Protein AF-A0AAN7YHN1-F1 (afdb_monomer)

Structure (mmCIF, N/CA/C/O backbone):
data_AF-A0AAN7YHN1-F1
#
_entry.id   AF-A0AAN7YHN1-F1
#
loop_
_atom_site.group_PDB
_atom_site.id
_atom_site.type_symbol
_atom_site.label_atom_id
_atom_site.label_alt_id
_atom_site.label_comp_id
_atom_site.label_asym_id
_atom_site.label_entity_id
_atom_site.label_seq_id
_atom_site.pdbx_PDB_ins_code
_atom_site.Cartn_x
_atom_site.Cartn_y
_atom_site.Cartn_z
_atom_site.occupancy
_atom_site.B_iso_or_equiv
_atom_site.auth_seq_id
_atom_site.auth_comp_id
_atom_site.auth_asym_id
_atom_site.auth_atom_id
_atom_site.pdbx_PDB_model_num
ATOM 1 N N . MET A 1 1 ? -25.598 16.676 -24.992 1.00 45.88 1 MET A N 1
ATOM 2 C CA . MET A 1 1 ? -25.497 16.096 -23.633 1.00 45.88 1 MET A CA 1
ATOM 3 C C . MET A 1 1 ? -24.761 14.747 -23.611 1.00 45.88 1 MET A C 1
ATOM 5 O O . MET A 1 1 ? -24.108 14.458 -22.625 1.00 45.88 1 MET A O 1
ATOM 9 N N . GLU A 1 2 ? -24.775 13.950 -24.690 1.00 45.69 2 GLU A N 1
ATOM 10 C CA . GLU A 1 2 ? -24.103 12.629 -24.753 1.00 45.69 2 GLU A CA 1
ATOM 11 C C . GLU A 1 2 ? -22.572 12.638 -24.928 1.00 45.69 2 GLU A C 1
ATOM 13 O O . GLU A 1 2 ? -21.915 11.654 -24.596 1.00 45.69 2 GLU A O 1
ATOM 18 N N . LYS A 1 3 ? -21.970 13.732 -25.417 1.00 46.94 3 LYS A N 1
ATOM 19 C CA . LYS A 1 3 ? -20.519 13.793 -25.694 1.00 46.94 3 LYS A CA 1
ATOM 20 C C . LYS A 1 3 ? -19.624 13.904 -24.445 1.00 46.94 3 LYS A C 1
ATOM 22 O O . LYS A 1 3 ? -18.413 13.798 -24.580 1.00 46.94 3 LYS A O 1
ATOM 27 N N . ASP A 1 4 ? -20.196 14.072 -23.251 1.00 55.66 4 ASP A N 1
ATOM 28 C CA . ASP A 1 4 ? -19.454 14.453 -22.034 1.00 55.66 4 ASP A CA 1
ATOM 29 C C . ASP A 1 4 ? -19.031 13.258 -21.143 1.00 55.66 4 ASP A C 1
ATOM 31 O O . ASP A 1 4 ? -18.146 13.348 -20.293 1.00 55.66 4 ASP A O 1
ATOM 35 N N . PHE A 1 5 ? -19.620 12.074 -21.344 1.00 53.34 5 PHE A N 1
ATOM 36 C CA . PHE A 1 5 ? -19.387 10.941 -20.435 1.00 53.34 5 PHE A CA 1
ATOM 37 C C . PHE A 1 5 ? -18.137 10.109 -20.753 1.00 53.34 5 PHE A C 1
ATOM 39 O O . PHE A 1 5 ? -17.601 9.456 -19.856 1.00 53.34 5 PHE A O 1
ATOM 46 N N . ARG A 1 6 ? -17.633 10.157 -21.996 1.00 60.41 6 ARG A N 1
ATOM 47 C CA . ARG A 1 6 ? -16.353 9.523 -22.374 1.00 60.41 6 ARG A CA 1
ATOM 48 C C . ARG A 1 6 ? -15.141 10.357 -21.942 1.00 60.41 6 ARG A C 1
ATOM 50 O O . ARG A 1 6 ? -14.116 9.785 -21.590 1.00 60.41 6 ARG A O 1
ATOM 57 N N . SER A 1 7 ? -15.269 11.685 -21.920 1.00 72.62 7 SER A N 1
ATOM 58 C CA . SER A 1 7 ? -14.227 12.633 -21.495 1.00 72.62 7 SER A CA 1
ATOM 59 C C . SER A 1 7 ? -14.127 12.784 -19.974 1.00 72.62 7 SER A C 1
ATOM 61 O O . SER A 1 7 ? -13.046 13.062 -19.460 1.00 72.62 7 SER A O 1
ATOM 63 N N . ALA A 1 8 ? -15.222 12.565 -19.234 1.00 71.50 8 ALA A N 1
ATOM 64 C CA . ALA A 1 8 ? -15.264 12.721 -17.778 1.00 71.50 8 ALA A CA 1
ATOM 65 C C . ALA A 1 8 ? -15.760 11.456 -17.038 1.00 71.50 8 ALA A C 1
ATOM 67 O O . ALA A 1 8 ? -16.760 11.503 -16.310 1.00 71.50 8 ALA A O 1
ATOM 68 N N . PRO A 1 9 ? -15.040 10.317 -17.119 1.00 76.25 9 PRO A N 1
ATOM 69 C CA . PRO A 1 9 ? -15.475 9.049 -16.521 1.00 76.25 9 PRO A CA 1
ATOM 70 C C . PRO A 1 9 ? -15.677 9.130 -14.998 1.00 76.25 9 PRO A C 1
ATOM 72 O O . PRO A 1 9 ? -16.547 8.457 -14.445 1.00 76.25 9 PRO A O 1
ATOM 75 N N . LYS A 1 10 ? -14.928 9.993 -14.295 1.00 75.44 10 LYS A N 1
ATOM 76 C CA . LYS A 1 10 ? -15.134 10.237 -12.855 1.00 75.44 10 LYS A CA 1
ATOM 77 C C . LYS A 1 10 ? -16.488 10.885 -12.564 1.00 75.44 10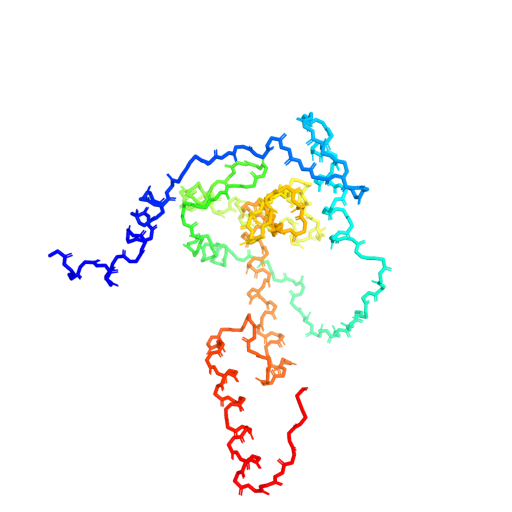 LYS A C 1
ATOM 79 O O . LYS A 1 10 ? -17.140 10.491 -11.599 1.00 75.44 10 LYS A O 1
ATOM 84 N N . LEU A 1 11 ? -16.897 11.864 -13.371 1.00 80.81 11 LEU A N 1
ATOM 85 C CA . LEU A 1 11 ? -18.180 12.546 -13.216 1.00 80.81 11 LEU A CA 1
ATOM 86 C C . LEU A 1 11 ? -19.324 11.591 -13.558 1.00 80.81 11 LEU A C 1
ATOM 88 O O . LEU A 1 11 ? -20.249 11.460 -12.764 1.00 80.81 11 LEU A O 1
ATOM 92 N N . PHE A 1 12 ? -19.191 10.838 -14.654 1.00 83.38 12 PHE A N 1
ATOM 93 C CA . PHE A 1 12 ? -20.137 9.788 -15.031 1.00 83.38 12 PHE A CA 1
ATOM 94 C C . PHE A 1 12 ? -20.373 8.795 -13.886 1.00 83.38 12 PHE A C 1
ATOM 96 O O . PHE A 1 12 ? -21.500 8.641 -13.420 1.00 83.38 12 PHE A O 1
ATOM 103 N N . TRP A 1 13 ? -19.314 8.175 -13.352 1.00 79.19 13 TRP A N 1
ATOM 104 C CA . TRP A 1 13 ? -19.461 7.203 -12.266 1.00 79.19 13 TRP A CA 1
ATOM 105 C C . TRP A 1 13 ? -19.930 7.832 -10.951 1.00 79.19 13 TRP A C 1
ATOM 107 O O . TRP A 1 13 ? -20.617 7.164 -10.178 1.00 79.19 13 TRP A O 1
ATOM 117 N N . LYS A 1 14 ? -19.608 9.106 -10.685 1.00 79.38 14 LYS A N 1
ATOM 118 C CA . LYS A 1 14 ? -20.153 9.850 -9.538 1.00 79.38 14 LYS A CA 1
ATOM 119 C C . LYS A 1 14 ? -21.667 10.024 -9.675 1.00 79.38 14 LYS A C 1
ATOM 121 O O . LYS A 1 14 ? -22.384 9.728 -8.722 1.00 79.38 14 LYS A O 1
ATOM 126 N N . THR A 1 15 ? -22.144 10.426 -10.851 1.00 82.62 15 THR A N 1
ATOM 127 C CA . THR A 1 15 ? -23.570 10.577 -11.164 1.00 82.62 15 THR A CA 1
ATOM 128 C C . THR A 1 15 ? -24.288 9.233 -11.113 1.00 82.62 15 THR A C 1
ATOM 130 O O . THR A 1 15 ? -25.281 9.110 -10.407 1.00 82.62 15 THR A O 1
ATOM 133 N N . VAL A 1 16 ? -23.745 8.185 -11.740 1.00 81.19 16 VAL A N 1
ATOM 134 C CA . VAL A 1 16 ? -24.308 6.825 -11.675 1.00 81.19 16 VAL A CA 1
ATOM 135 C C . VAL A 1 16 ? -24.401 6.332 -10.230 1.00 81.19 16 VAL A C 1
ATOM 137 O O . VAL A 1 16 ? -25.431 5.793 -9.843 1.00 81.19 16 VAL A O 1
ATOM 140 N N . ARG A 1 17 ? -23.369 6.536 -9.399 1.00 75.25 17 ARG A N 1
ATOM 141 C CA . ARG A 1 17 ? -23.426 6.170 -7.971 1.00 75.25 17 ARG A CA 1
ATOM 142 C C . ARG A 1 17 ? -24.446 6.990 -7.196 1.00 75.25 17 ARG A C 1
ATOM 144 O O . ARG A 1 17 ? -25.063 6.446 -6.292 1.00 75.25 17 ARG A O 1
ATOM 151 N N . HIS A 1 18 ? -24.601 8.272 -7.511 1.00 76.44 18 HIS A N 1
ATOM 152 C CA . HIS A 1 18 ? -25.600 9.123 -6.875 1.00 76.44 18 HIS A CA 1
ATOM 153 C C . HIS A 1 18 ? -27.023 8.681 -7.239 1.00 76.44 18 HIS A C 1
ATOM 155 O O . HIS A 1 18 ? -27.847 8.512 -6.352 1.00 76.44 18 HIS A O 1
ATOM 161 N N . LEU A 1 19 ? -27.276 8.388 -8.516 1.00 80.25 19 LEU A N 1
ATOM 162 C CA . LEU A 1 19 ? -28.569 7.899 -9.002 1.00 80.25 19 LEU A CA 1
ATOM 163 C C . LEU A 1 19 ? -28.883 6.475 -8.518 1.00 80.25 19 LEU A C 1
ATOM 165 O O . LEU A 1 19 ? -30.036 6.144 -8.276 1.00 80.25 19 LEU A O 1
ATOM 169 N N . ARG A 1 20 ? -27.859 5.628 -8.347 1.00 71.06 20 ARG A N 1
ATOM 170 C CA . ARG A 1 20 ? -27.990 4.262 -7.808 1.00 71.06 20 ARG A CA 1
ATOM 171 C C . ARG A 1 20 ? -27.947 4.189 -6.282 1.00 71.06 20 ARG A C 1
ATOM 173 O O . ARG A 1 20 ? -28.046 3.091 -5.735 1.00 71.06 20 ARG A O 1
ATOM 180 N N . ARG A 1 21 ? -27.745 5.305 -5.573 1.00 62.22 21 ARG A N 1
ATOM 181 C CA . ARG A 1 21 ? -27.697 5.303 -4.106 1.00 62.22 21 ARG A CA 1
ATOM 182 C C . ARG A 1 21 ? -29.107 5.063 -3.559 1.00 62.22 21 ARG A C 1
ATOM 184 O O . ARG A 1 21 ? -29.868 5.996 -3.345 1.00 62.22 21 ARG A O 1
ATOM 191 N N . GLY A 1 22 ? -29.433 3.799 -3.291 1.00 60.97 22 GLY A N 1
ATOM 192 C CA . GLY A 1 22 ? -30.417 3.454 -2.264 1.00 60.97 22 GLY A CA 1
ATOM 193 C C . GLY A 1 22 ? -29.912 3.855 -0.869 1.00 60.97 22 GLY A C 1
ATOM 194 O O . GLY A 1 22 ? -28.801 4.378 -0.728 1.00 60.97 22 GLY A O 1
ATOM 195 N N . LYS A 1 23 ? -30.700 3.593 0.184 1.00 51.16 23 LYS A N 1
ATOM 196 C CA . LYS A 1 23 ? -30.254 3.789 1.575 1.00 51.16 23 LYS A CA 1
ATOM 197 C C . LYS A 1 23 ? -28.931 3.041 1.796 1.00 51.16 23 LYS A C 1
ATOM 199 O O . LYS A 1 23 ? -28.899 1.815 1.735 1.00 51.16 23 LYS A O 1
ATOM 204 N N . GLN A 1 24 ? -27.840 3.767 2.047 1.00 53.22 24 GLN A N 1
ATOM 205 C CA . GLN A 1 24 ? -26.609 3.161 2.552 1.00 53.22 24 GLN A CA 1
ATOM 206 C C . GLN A 1 24 ? -26.862 2.806 4.015 1.00 53.22 24 GLN A C 1
ATOM 208 O O . GLN A 1 24 ? -26.775 3.669 4.884 1.00 53.22 24 GLN A O 1
ATOM 213 N N . GLY A 1 25 ? -27.252 1.559 4.269 1.00 51.72 25 GLY A N 1
ATOM 214 C CA . GLY A 1 25 ? -27.329 1.048 5.627 1.00 51.72 25 GLY A CA 1
ATOM 215 C C . GLY A 1 25 ? -25.928 1.013 6.224 1.00 51.72 25 GLY A C 1
ATOM 216 O O . GLY A 1 25 ? -25.014 0.425 5.644 1.00 51.72 25 GLY A O 1
ATOM 217 N N . THR A 1 26 ? -25.747 1.635 7.384 1.00 57.22 26 THR A N 1
ATOM 218 C CA . THR A 1 26 ? -24.716 1.199 8.326 1.00 57.22 26 THR A CA 1
ATOM 219 C C . THR A 1 26 ? -24.931 -0.302 8.532 1.00 57.22 26 THR A C 1
ATOM 221 O O . THR A 1 26 ? -26.081 -0.725 8.653 1.00 57.22 26 THR A O 1
ATOM 224 N N . ILE A 1 27 ? -23.879 -1.125 8.502 1.00 60.72 27 ILE A N 1
ATOM 225 C CA . ILE A 1 27 ? -24.015 -2.573 8.726 1.00 60.72 27 ILE A CA 1
ATOM 226 C C . ILE A 1 27 ? -24.469 -2.757 10.176 1.00 60.72 27 ILE A C 1
ATOM 228 O O . ILE A 1 27 ? -23.656 -2.741 11.092 1.00 60.72 27 ILE A O 1
ATOM 232 N N . GLN A 1 28 ? -25.782 -2.832 10.380 1.00 73.44 28 GLN A N 1
ATOM 233 C CA . GLN A 1 28 ? -26.391 -2.940 11.705 1.00 73.44 28 GLN A CA 1
ATOM 234 C C . GLN A 1 28 ? -26.421 -4.384 12.196 1.00 73.44 28 GLN A C 1
ATOM 236 O O . GLN A 1 28 ? -26.593 -4.610 13.386 1.00 73.44 28 GLN A O 1
ATOM 241 N N . ALA A 1 29 ? -26.262 -5.358 11.294 1.00 89.12 29 ALA A N 1
ATOM 242 C CA . ALA A 1 29 ? -26.290 -6.761 11.657 1.00 89.12 29 ALA A CA 1
ATOM 243 C C . ALA A 1 29 ? -25.416 -7.627 10.749 1.00 89.12 29 ALA A C 1
ATOM 245 O O . ALA A 1 29 ? -25.350 -7.398 9.538 1.00 89.12 29 ALA A O 1
ATOM 246 N N . VAL A 1 30 ? -24.785 -8.645 11.332 1.00 93.88 30 VAL A N 1
ATOM 247 C CA . VAL A 1 30 ? -24.010 -9.674 10.623 1.00 93.88 30 VAL A CA 1
ATOM 248 C C . VAL A 1 30 ? -24.296 -11.050 11.211 1.00 93.88 30 VAL A C 1
ATOM 250 O O . VAL A 1 30 ? -24.663 -11.165 12.375 1.00 93.88 30 VAL A O 1
ATOM 253 N N . TYR A 1 31 ? -24.125 -12.104 10.423 1.00 95.88 31 TYR A N 1
ATOM 254 C CA . TYR A 1 31 ? -24.228 -13.472 10.916 1.00 95.88 31 TYR A CA 1
ATOM 255 C C . TYR A 1 31 ? -22.955 -13.893 11.665 1.00 95.88 31 TYR A C 1
ATOM 257 O O . TYR A 1 31 ? -21.828 -13.665 11.202 1.00 95.88 31 TYR A O 1
ATOM 265 N N . SER A 1 32 ? -23.135 -14.550 12.811 1.00 94.38 32 SER A N 1
ATOM 266 C CA . SER A 1 32 ? -22.088 -15.337 13.462 1.00 94.38 32 SER A CA 1
ATOM 267 C C . SER A 1 32 ? -21.675 -16.516 12.574 1.00 94.38 32 SER A C 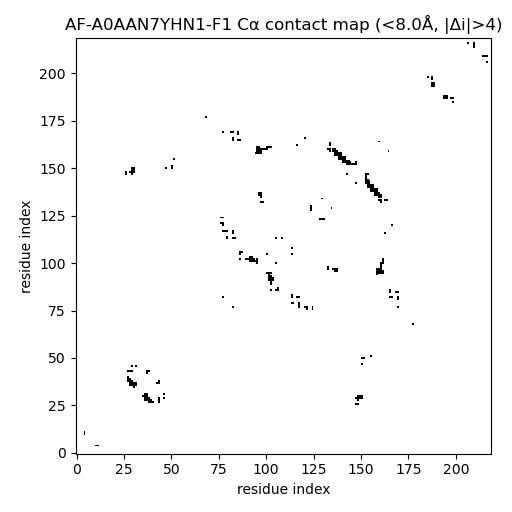1
ATOM 269 O O . SER A 1 32 ? -22.306 -16.794 11.550 1.00 94.38 32 SER A O 1
ATOM 271 N N . LYS A 1 33 ? -20.606 -17.225 12.946 1.00 91.38 33 LYS A N 1
ATOM 272 C CA . LYS A 1 33 ? -20.222 -18.467 12.257 1.00 91.38 33 LYS A CA 1
ATOM 273 C C . LYS A 1 33 ? -21.302 -19.541 12.333 1.00 91.38 33 LYS A C 1
ATOM 275 O O . LYS A 1 33 ? -21.541 -20.222 11.345 1.00 91.38 33 LYS A O 1
ATOM 280 N N . ASP A 1 34 ? -22.001 -19.606 13.460 1.00 92.75 34 ASP A N 1
ATOM 281 C CA . ASP A 1 34 ? -23.084 -20.564 13.701 1.00 92.75 34 ASP A CA 1
ATOM 282 C C . ASP A 1 34 ? -24.416 -20.144 13.052 1.00 92.75 34 ASP A C 1
ATOM 284 O O . ASP A 1 34 ? -25.439 -20.796 13.235 1.00 92.75 34 ASP A O 1
ATOM 288 N N . GLY A 1 35 ? -24.433 -19.032 12.306 1.00 91.38 35 GLY A N 1
ATOM 289 C CA . GLY A 1 35 ? -25.615 -18.543 11.592 1.00 91.38 35 GLY A CA 1
ATOM 290 C C . GLY A 1 35 ? -26.573 -17.685 12.426 1.00 91.38 35 GLY A C 1
ATOM 291 O O . GLY A 1 35 ? -27.623 -17.287 11.922 1.00 91.38 35 GLY A O 1
ATOM 292 N N . ALA A 1 36 ? -26.227 -17.340 13.671 1.00 94.25 36 ALA A N 1
ATOM 293 C CA . ALA A 1 36 ? -27.030 -16.437 14.494 1.00 94.25 36 ALA A CA 1
ATOM 294 C C . ALA A 1 36 ? -26.882 -14.982 14.023 1.00 94.25 36 ALA A C 1
ATOM 296 O O . ALA A 1 36 ? -25.788 -14.539 13.677 1.00 94.25 36 ALA A O 1
ATOM 297 N N . LEU A 1 37 ? -27.974 -14.213 14.014 1.00 94.69 37 LEU A N 1
ATOM 298 C CA . LEU A 1 37 ? -27.931 -12.805 13.619 1.00 94.69 37 LEU A CA 1
ATOM 299 C C . LEU A 1 37 ? -27.458 -11.934 14.792 1.00 94.69 37 LEU A C 1
ATOM 301 O O . LEU A 1 37 ? -28.158 -11.793 15.792 1.00 94.69 37 LEU A O 1
ATOM 305 N N . LEU A 1 38 ? -26.287 -11.323 14.647 1.00 94.50 38 LEU A N 1
ATOM 306 C CA . LEU A 1 38 ? -25.707 -10.385 15.605 1.00 94.50 38 LEU A CA 1
ATOM 307 C C . LEU A 1 38 ? -26.136 -8.967 15.245 1.00 94.50 38 LEU A C 1
ATOM 309 O O . LEU A 1 38 ? -26.006 -8.575 14.088 1.00 94.50 38 LEU A O 1
ATOM 313 N N . THR A 1 39 ? -26.617 -8.197 16.220 1.00 92.12 39 THR A N 1
ATOM 314 C CA . THR A 1 39 ? -27.164 -6.842 16.004 1.00 92.12 39 THR A CA 1
ATOM 315 C C . THR A 1 39 ? -26.567 -5.776 16.924 1.00 92.12 39 THR A C 1
ATOM 317 O O . THR A 1 39 ? -26.676 -4.587 16.635 1.00 92.12 39 THR A O 1
ATOM 320 N N . SER A 1 40 ? -25.932 -6.169 18.032 1.00 92.06 40 SER A N 1
ATOM 321 C CA . SER A 1 40 ? -25.238 -5.231 18.916 1.00 92.06 40 SER A CA 1
ATOM 322 C C . SER A 1 40 ? -23.903 -4.803 18.304 1.00 92.06 40 SER A C 1
ATOM 324 O O . SER A 1 40 ? -23.209 -5.599 17.668 1.00 92.06 40 SER A O 1
ATOM 326 N N . THR A 1 41 ? -23.519 -3.545 18.521 1.00 90.88 41 THR A N 1
ATOM 327 C CA . THR A 1 41 ? -22.279 -2.978 17.973 1.00 90.88 41 THR A CA 1
ATOM 328 C C . THR A 1 41 ? -21.054 -3.813 18.343 1.00 90.88 41 THR A C 1
ATOM 330 O O . THR A 1 41 ? -20.258 -4.139 17.465 1.00 90.88 41 THR A O 1
ATOM 333 N N . ASP A 1 42 ? -20.932 -4.225 19.607 1.00 92.50 42 ASP A N 1
ATOM 334 C CA . ASP A 1 42 ? -19.776 -4.990 20.085 1.00 92.50 42 ASP A CA 1
ATOM 335 C C . ASP A 1 42 ? -19.708 -6.388 19.467 1.00 92.50 42 ASP A C 1
ATOM 337 O O . ASP A 1 42 ? -18.638 -6.821 19.042 1.00 92.50 42 ASP A O 1
ATOM 341 N N . SER A 1 43 ? -20.842 -7.085 19.340 1.00 93.19 43 SER A N 1
ATOM 342 C CA . SER A 1 43 ? -20.871 -8.409 18.709 1.00 93.19 43 SER A CA 1
ATOM 343 C C . SER A 1 43 ? -20.594 -8.324 17.208 1.00 93.19 43 SER A C 1
ATOM 345 O O . SER A 1 43 ? -19.880 -9.168 16.669 1.00 93.19 43 SER A O 1
ATOM 347 N N . VAL A 1 44 ? -21.101 -7.290 16.530 1.00 93.06 44 VAL A N 1
ATOM 348 C CA . VAL A 1 44 ? -20.809 -7.035 15.112 1.00 93.06 44 VAL A CA 1
ATOM 349 C C . VAL A 1 44 ? -19.319 -6.734 14.918 1.00 93.06 44 VAL A C 1
ATOM 351 O O . VAL A 1 44 ? -18.687 -7.324 14.041 1.00 93.06 44 VAL A O 1
ATOM 354 N N . LEU A 1 45 ? -18.728 -5.860 15.740 1.00 92.69 45 LEU A N 1
ATOM 355 C CA . LEU A 1 45 ? -17.296 -5.541 15.689 1.00 92.69 45 LEU A CA 1
ATOM 356 C C . LEU A 1 45 ? -16.425 -6.759 16.012 1.00 92.69 45 LEU A C 1
ATOM 358 O O . LEU A 1 45 ? -15.452 -7.014 15.301 1.00 92.69 45 LEU A O 1
ATOM 362 N N . GLY A 1 46 ? -16.795 -7.538 17.030 1.00 95.06 46 GLY A N 1
ATOM 363 C CA . GLY A 1 46 ? -16.122 -8.785 17.386 1.00 95.06 46 GLY A CA 1
ATOM 364 C C . GLY A 1 46 ? -16.125 -9.781 16.228 1.00 95.06 46 GLY A C 1
ATOM 365 O O . GLY A 1 46 ? -15.078 -10.323 15.879 1.00 95.06 46 GLY A O 1
ATOM 366 N N . ARG A 1 47 ? -17.268 -9.934 15.550 1.00 95.19 47 ARG A N 1
ATOM 367 C CA . ARG A 1 47 ? -17.397 -10.800 14.373 1.00 95.19 47 ARG A CA 1
ATOM 368 C C . A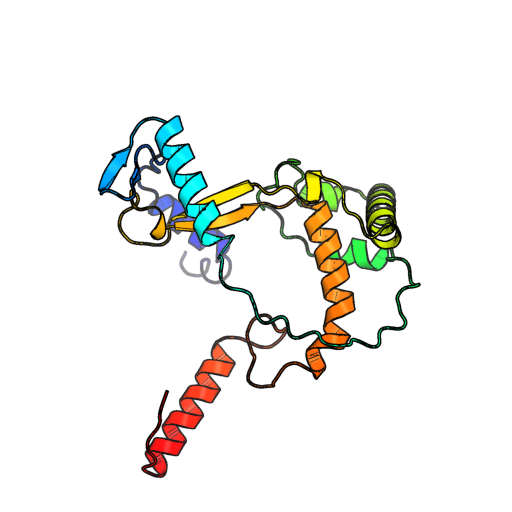RG A 1 47 ? -16.529 -10.340 13.198 1.00 95.19 47 ARG A C 1
ATOM 370 O O . ARG A 1 47 ? -15.940 -11.177 12.514 1.00 95.19 47 ARG A O 1
ATOM 377 N N . TRP A 1 48 ? -16.428 -9.029 12.961 1.00 95.12 48 TRP A N 1
ATOM 378 C CA . TRP A 1 48 ? -15.529 -8.468 11.945 1.00 95.12 48 TRP A CA 1
ATOM 379 C C . TRP A 1 48 ? -14.058 -8.690 12.277 1.00 95.12 48 TRP A C 1
ATOM 381 O O . TRP A 1 48 ? -13.291 -9.057 11.385 1.00 95.12 48 TRP A O 1
ATOM 391 N N . LYS A 1 49 ? -13.672 -8.474 13.540 1.00 94.69 49 LYS A N 1
ATOM 392 C CA . LYS A 1 49 ? -12.312 -8.726 14.018 1.00 94.69 49 LYS A CA 1
ATOM 393 C C . LYS A 1 49 ? -11.935 -10.184 13.780 1.00 94.69 49 LYS A C 1
ATOM 395 O O . LYS A 1 49 ? -10.956 -10.430 13.089 1.00 94.69 49 LYS A O 1
ATOM 400 N N . GLU A 1 50 ? -12.753 -11.112 14.271 1.00 95.12 50 GLU A N 1
ATOM 401 C CA . GLU A 1 50 ? -12.556 -12.554 14.095 1.00 95.12 50 GLU A CA 1
ATOM 402 C C . GLU A 1 50 ? -12.384 -12.915 12.612 1.00 95.12 50 GLU A C 1
ATOM 404 O O . GLU A 1 50 ? -11.416 -13.569 12.237 1.00 95.12 50 GLU A O 1
ATOM 409 N N . HIS A 1 51 ? -13.281 -12.432 11.744 1.00 94.38 51 HIS A N 1
ATOM 410 C CA . HIS A 1 51 ? -13.209 -12.720 10.312 1.00 94.38 51 HIS A CA 1
ATOM 411 C C . HIS A 1 51 ? -11.875 -12.301 9.680 1.00 94.38 51 HIS A C 1
ATOM 413 O O . HIS A 1 51 ? -11.297 -13.064 8.908 1.00 94.38 51 HIS A O 1
ATOM 419 N N . PHE A 1 52 ? -11.408 -11.082 9.960 1.00 94.69 52 PHE A N 1
ATOM 420 C CA . PHE A 1 52 ? -10.168 -10.580 9.370 1.00 94.69 52 PHE A CA 1
ATOM 421 C C . PHE A 1 52 ? -8.918 -11.140 10.042 1.00 94.69 52 PHE A C 1
ATOM 423 O O . PHE A 1 52 ? -7.902 -11.272 9.369 1.00 94.69 52 PHE A O 1
ATOM 430 N N . GLU A 1 53 ? -8.984 -11.490 11.323 1.00 93.88 53 GLU A N 1
ATOM 431 C CA . GLU A 1 53 ? -7.892 -12.149 12.037 1.00 93.88 53 GLU A CA 1
ATOM 432 C C . GLU A 1 53 ? -7.587 -13.515 11.414 1.00 93.88 53 GLU A C 1
ATOM 434 O O . GLU A 1 53 ? -6.433 -13.790 11.096 1.00 93.88 53 GLU A O 1
ATOM 439 N N . GLU A 1 54 ? -8.620 -14.304 11.115 1.00 92.44 54 GLU A N 1
ATOM 440 C CA . GLU A 1 54 ? -8.482 -15.591 10.424 1.00 92.44 54 GLU A CA 1
ATOM 441 C C . GLU A 1 54 ? -8.051 -15.438 8.967 1.00 92.44 54 GLU A C 1
ATOM 443 O O . GLU A 1 54 ? -7.197 -16.175 8.481 1.00 92.44 54 GLU A O 1
ATOM 448 N N . LEU A 1 55 ? -8.637 -14.470 8.256 1.00 91.06 55 LEU A N 1
ATOM 449 C CA . LEU A 1 55 ? -8.356 -14.264 6.838 1.00 91.06 55 LEU A CA 1
ATOM 450 C C . LEU A 1 55 ? -6.922 -13.774 6.587 1.00 91.06 55 LEU A C 1
ATOM 452 O O . LEU A 1 55 ? -6.335 -14.116 5.563 1.00 91.06 55 LEU A O 1
ATOM 456 N N . LEU A 1 56 ? -6.390 -12.922 7.468 1.00 89.38 56 LEU A N 1
ATOM 457 C CA . LEU A 1 56 ? -5.105 -12.246 7.263 1.00 89.38 56 LEU A CA 1
ATOM 458 C C . LEU A 1 56 ? -3.924 -12.947 7.940 1.00 89.38 56 LEU A C 1
ATOM 460 O O . LEU A 1 56 ? -2.789 -12.627 7.599 1.00 89.38 56 LEU A O 1
ATOM 464 N N . ASN A 1 57 ? -4.169 -13.894 8.852 1.00 88.50 57 ASN A N 1
ATOM 465 C CA . ASN A 1 57 ? -3.122 -14.645 9.551 1.00 88.50 57 ASN A CA 1
ATOM 466 C C . ASN A 1 57 ? -3.294 -16.163 9.339 1.00 88.50 57 ASN A C 1
ATOM 468 O O . ASN A 1 57 ? -3.549 -16.896 10.299 1.00 88.50 57 ASN A O 1
ATOM 472 N N . PRO A 1 58 ? -3.197 -16.658 8.088 1.00 82.69 58 PRO A N 1
ATOM 473 C CA . PRO A 1 58 ? -3.308 -18.085 7.819 1.00 82.69 58 PRO A CA 1
ATOM 474 C C . PRO A 1 58 ? -2.184 -18.855 8.521 1.00 82.69 58 PRO A C 1
ATOM 476 O O . PRO A 1 58 ? -1.030 -18.438 8.530 1.00 82.69 58 PRO A O 1
ATOM 479 N N . THR A 1 59 ? -2.516 -20.012 9.092 1.00 78.75 59 THR A N 1
ATOM 480 C CA . THR A 1 59 ? -1.577 -20.852 9.858 1.00 78.75 59 THR A CA 1
ATOM 481 C C . THR A 1 59 ? -0.641 -21.676 8.967 1.00 78.75 59 THR A C 1
ATOM 483 O O . THR A 1 59 ? 0.289 -22.310 9.459 1.00 78.75 59 THR A O 1
ATOM 486 N N . THR A 1 60 ? -0.887 -21.699 7.655 1.00 75.00 60 THR A N 1
ATOM 487 C CA . THR A 1 60 ? -0.057 -22.421 6.687 1.00 75.00 60 THR A CA 1
ATOM 488 C C . THR A 1 60 ? 1.283 -21.709 6.504 1.00 75.00 60 THR A C 1
ATOM 490 O O . THR A 1 60 ? 1.280 -20.528 6.148 1.00 75.00 60 THR A O 1
ATOM 493 N N . PRO A 1 61 ? 2.426 -22.393 6.682 1.00 64.12 61 PRO A N 1
ATOM 494 C CA . PRO A 1 61 ? 3.722 -21.796 6.406 1.00 64.12 61 PRO A CA 1
ATOM 495 C C . PRO A 1 61 ? 3.814 -21.451 4.918 1.00 64.12 61 PRO A C 1
ATOM 497 O O . PRO A 1 61 ? 3.664 -22.311 4.049 1.00 64.12 61 PRO A O 1
ATOM 500 N N . HIS A 1 62 ? 4.042 -20.175 4.618 1.00 61.41 62 HIS A N 1
ATOM 501 C CA . HIS A 1 62 ? 4.404 -19.760 3.272 1.00 61.41 62 HIS A CA 1
ATOM 502 C C . HIS A 1 62 ? 5.808 -20.289 2.974 1.00 61.41 62 HIS A C 1
ATOM 504 O O . HIS A 1 62 ? 6.735 -20.043 3.743 1.00 61.41 62 HIS A O 1
ATOM 510 N N . SER A 1 63 ? 5.972 -21.005 1.859 1.00 57.25 63 SER A N 1
ATOM 511 C CA . SER A 1 63 ? 7.301 -21.248 1.299 1.00 57.25 63 SER A CA 1
ATOM 512 C C . SER A 1 63 ? 7.867 -19.887 0.898 1.00 57.25 63 SER A C 1
ATOM 514 O O . SER A 1 63 ? 7.429 -19.286 -0.083 1.00 57.25 63 SER A O 1
ATOM 516 N N . MET A 1 64 ? 8.756 -19.345 1.728 1.00 57.62 64 MET A N 1
ATOM 517 C CA . MET A 1 64 ? 9.535 -18.172 1.368 1.00 57.62 64 MET A CA 1
ATOM 518 C C . MET A 1 64 ? 10.637 -18.661 0.436 1.00 57.62 64 MET A C 1
ATOM 520 O O . MET A 1 64 ? 11.523 -19.394 0.866 1.00 57.62 64 MET A O 1
ATOM 524 N N . LEU A 1 65 ? 10.560 -18.301 -0.845 1.00 58.34 65 LEU A N 1
ATOM 525 C CA . LEU A 1 65 ? 11.754 -18.327 -1.678 1.00 58.34 65 LEU A CA 1
ATOM 526 C C . LEU A 1 65 ? 12.643 -17.180 -1.203 1.00 58.34 65 LEU A C 1
ATOM 528 O O . LEU A 1 65 ? 12.314 -16.009 -1.397 1.00 58.34 65 LEU A O 1
ATOM 532 N N . GLU A 1 66 ? 13.740 -17.527 -0.543 1.00 55.66 66 GLU A N 1
ATOM 533 C CA . GLU A 1 66 ? 14.820 -16.591 -0.270 1.00 55.66 66 GLU A CA 1
ATOM 534 C C . GLU A 1 66 ? 15.561 -16.362 -1.588 1.00 55.66 66 GLU A C 1
ATOM 536 O O . GLU A 1 66 ? 16.268 -17.233 -2.088 1.00 55.66 66 GLU A O 1
ATOM 541 N N . ALA A 1 67 ? 15.325 -15.206 -2.204 1.00 58.84 67 ALA A N 1
ATOM 542 C CA . ALA A 1 67 ? 16.173 -14.728 -3.281 1.00 58.84 67 ALA A CA 1
ATOM 543 C C . ALA A 1 67 ? 17.361 -14.004 -2.642 1.00 58.84 67 ALA A C 1
ATOM 545 O O . ALA A 1 67 ? 17.185 -12.955 -2.017 1.00 58.84 67 ALA A O 1
ATOM 546 N N . GLU A 1 68 ? 18.561 -14.562 -2.789 1.00 56.78 68 GLU A N 1
ATOM 547 C CA . GLU A 1 68 ? 19.806 -13.861 -2.480 1.00 56.78 68 GLU A CA 1
ATOM 548 C C . GLU A 1 68 ? 19.980 -12.735 -3.502 1.00 56.78 68 GLU A C 1
ATOM 550 O O . GLU A 1 68 ? 20.417 -12.933 -4.633 1.00 56.78 68 GLU A O 1
ATOM 555 N N . LEU A 1 69 ? 19.554 -11.532 -3.123 1.00 57.44 69 LEU A N 1
ATOM 556 C CA . LEU A 1 69 ? 19.831 -10.333 -3.896 1.00 57.44 69 LEU A CA 1
ATOM 557 C C . LEU A 1 69 ? 21.217 -9.827 -3.494 1.00 57.44 69 LEU A C 1
ATOM 559 O O . LEU A 1 69 ? 21.379 -9.257 -2.415 1.00 57.44 69 LEU A O 1
ATOM 563 N N . GLU A 1 70 ? 22.209 -10.001 -4.367 1.00 54.03 70 GLU A N 1
ATOM 564 C CA . GLU A 1 70 ? 23.462 -9.248 -4.288 1.00 54.03 70 GLU A CA 1
ATOM 565 C C . GLU A 1 70 ? 23.146 -7.770 -4.545 1.00 54.03 70 GLU A C 1
ATOM 567 O O . GLU A 1 70 ? 23.056 -7.299 -5.679 1.00 54.03 70 GLU A O 1
ATOM 572 N N . TYR A 1 71 ? 22.894 -7.030 -3.469 1.00 56.16 71 TYR A N 1
ATOM 573 C CA . TYR A 1 71 ? 22.660 -5.596 -3.520 1.00 56.16 71 TYR A CA 1
ATOM 574 C C . TYR A 1 71 ? 23.723 -4.895 -2.679 1.00 56.16 71 TYR A C 1
ATOM 576 O O . TYR A 1 71 ? 23.618 -4.804 -1.458 1.00 56.16 71 TYR A O 1
ATOM 584 N N . GLU A 1 72 ? 24.752 -4.366 -3.341 1.00 55.88 72 GLU A N 1
ATOM 585 C CA . GLU A 1 72 ? 25.817 -3.584 -2.694 1.00 55.88 72 GLU A CA 1
ATOM 586 C C . GLU A 1 72 ? 25.350 -2.190 -2.207 1.00 55.88 72 GLU A C 1
ATOM 588 O O . GLU A 1 72 ? 26.123 -1.411 -1.651 1.00 55.88 72 GLU A O 1
ATOM 593 N N . GLU A 1 73 ? 24.069 -1.840 -2.356 1.00 53.88 73 GLU A N 1
ATOM 594 C CA . GLU A 1 73 ? 23.558 -0.478 -2.148 1.00 53.88 73 GLU A CA 1
ATOM 595 C C . GLU A 1 73 ? 22.954 -0.231 -0.747 1.00 53.88 73 GLU A C 1
ATOM 597 O O . GLU A 1 73 ? 22.130 0.665 -0.556 1.00 53.88 73 GLU A O 1
ATOM 602 N N . GLY A 1 74 ? 23.404 -0.959 0.281 1.00 54.66 74 GLY A N 1
ATOM 603 C CA . GLY A 1 74 ? 23.041 -0.699 1.689 1.00 54.66 74 GLY A CA 1
ATOM 604 C C . GLY A 1 74 ? 23.515 0.663 2.236 1.00 54.66 74 GLY A C 1
ATOM 605 O O . GLY A 1 74 ? 23.227 1.025 3.374 1.00 54.66 74 GLY A O 1
ATOM 606 N N . SER A 1 75 ? 24.233 1.449 1.429 1.00 64.81 75 SER A N 1
ATOM 607 C CA . SER A 1 75 ? 24.913 2.684 1.834 1.00 64.81 75 SER A CA 1
ATOM 608 C C . SER A 1 75 ? 24.229 3.972 1.353 1.00 64.81 75 SER A C 1
ATOM 610 O O . SER A 1 75 ? 24.390 5.018 1.988 1.00 64.81 75 SER A O 1
ATOM 612 N N . ILE A 1 76 ? 23.437 3.945 0.270 1.00 85.06 76 ILE A N 1
ATOM 613 C CA . ILE A 1 76 ? 22.989 5.194 -0.366 1.00 85.06 76 ILE A CA 1
ATOM 614 C C . ILE A 1 76 ? 21.736 5.754 0.322 1.00 85.06 76 ILE A C 1
ATOM 616 O O . ILE A 1 76 ? 20.666 5.135 0.260 1.00 85.06 76 ILE A O 1
ATOM 620 N N . PRO A 1 77 ? 21.808 6.958 0.926 1.00 92.00 77 PRO A N 1
ATOM 621 C CA . PRO A 1 77 ? 20.647 7.596 1.531 1.00 92.00 77 PRO A CA 1
ATOM 622 C C . PRO A 1 77 ? 19.526 7.831 0.514 1.00 92.00 77 PRO A C 1
ATOM 624 O O . PRO A 1 77 ? 19.761 8.048 -0.676 1.00 92.00 77 PRO A O 1
ATOM 627 N N . ILE A 1 78 ? 18.286 7.841 0.990 1.00 95.50 78 ILE A N 1
ATOM 628 C CA . ILE A 1 78 ? 17.131 8.217 0.178 1.00 95.50 78 ILE A CA 1
ATOM 629 C C . ILE A 1 78 ? 17.205 9.707 -0.136 1.00 95.50 78 ILE A C 1
ATOM 631 O O . ILE A 1 78 ? 17.213 10.554 0.762 1.00 95.50 78 ILE A O 1
ATOM 635 N N . SER A 1 79 ? 17.248 10.039 -1.422 1.00 96.56 79 SER A N 1
ATOM 636 C CA . SER A 1 79 ? 17.319 11.421 -1.870 1.00 96.56 79 SER A CA 1
ATOM 637 C C . SER A 1 79 ? 15.965 12.120 -1.724 1.00 96.56 79 SER A C 1
ATOM 639 O O . SER A 1 79 ? 14.889 11.526 -1.848 1.00 96.56 79 SER A O 1
ATOM 641 N N . ARG A 1 80 ? 15.995 13.444 -1.542 1.00 96.81 80 ARG A N 1
ATOM 642 C CA . ARG A 1 80 ? 14.768 14.258 -1.562 1.00 96.81 80 ARG A CA 1
ATOM 643 C C . ARG A 1 80 ? 14.060 14.182 -2.915 1.00 96.81 80 ARG A C 1
ATOM 645 O O . ARG A 1 80 ? 12.838 14.301 -2.964 1.00 96.81 80 ARG A O 1
ATOM 652 N N . GLY A 1 81 ? 14.809 13.997 -4.005 1.00 97.12 81 GLY A N 1
ATOM 653 C CA . GLY A 1 81 ? 14.256 13.846 -5.352 1.00 97.12 81 GLY A CA 1
ATOM 654 C C . GLY A 1 81 ? 13.328 12.636 -5.459 1.00 97.12 81 GLY A C 1
ATOM 655 O O . GLY A 1 81 ? 12.194 12.778 -5.915 1.00 97.12 81 GLY A O 1
ATOM 656 N N . GLU A 1 82 ? 13.759 11.483 -4.937 1.00 97.00 82 GLU A N 1
ATOM 657 C CA . GLU A 1 82 ? 12.947 10.260 -4.886 1.00 97.00 82 GLU A CA 1
ATOM 658 C C . GLU A 1 82 ? 11.640 10.480 -4.117 1.00 97.00 82 GLU A C 1
ATOM 660 O O . GLU A 1 82 ? 10.556 10.185 -4.628 1.00 97.00 82 GLU A O 1
ATOM 665 N N . VAL A 1 83 ? 11.729 11.063 -2.915 1.00 97.75 83 VAL A N 1
ATOM 666 C CA . VAL A 1 83 ? 10.560 11.339 -2.063 1.00 97.75 83 VAL A CA 1
ATOM 667 C C . VAL A 1 83 ? 9.616 12.335 -2.735 1.00 97.75 83 VAL A C 1
ATOM 669 O O . VAL A 1 83 ? 8.403 12.127 -2.755 1.00 97.75 83 VAL A O 1
ATOM 672 N N . THR A 1 84 ? 10.160 13.397 -3.330 1.00 97.50 84 THR A N 1
ATOM 673 C CA . THR A 1 84 ? 9.380 14.429 -4.026 1.00 97.50 84 THR A CA 1
ATOM 674 C C . THR A 1 84 ? 8.572 13.821 -5.167 1.00 97.50 84 THR A C 1
ATOM 676 O O . THR A 1 84 ? 7.381 14.104 -5.302 1.00 97.50 84 THR A O 1
ATOM 679 N N . GLU A 1 85 ? 9.192 12.961 -5.973 1.00 97.00 85 GLU A N 1
ATOM 680 C CA . GLU A 1 85 ? 8.521 12.329 -7.105 1.00 97.00 85 GLU A CA 1
ATOM 681 C C . GLU A 1 85 ? 7.422 11.362 -6.649 1.00 97.00 85 GLU A C 1
ATOM 683 O O . GLU A 1 85 ? 6.337 11.320 -7.230 1.00 97.00 85 GLU A O 1
ATOM 688 N N . VAL A 1 86 ? 7.653 10.618 -5.565 1.00 97.12 86 VAL A N 1
ATOM 689 C CA . VAL A 1 86 ? 6.613 9.775 -4.962 1.00 97.12 86 VAL A CA 1
ATOM 690 C C . VAL A 1 86 ? 5.432 10.613 -4.467 1.00 97.12 86 VAL A C 1
ATOM 692 O O . VAL A 1 86 ? 4.283 10.287 -4.772 1.00 97.12 86 VAL A O 1
ATOM 695 N N . VAL A 1 87 ? 5.690 11.705 -3.741 1.00 96.69 87 VAL A N 1
ATOM 696 C CA . VAL A 1 87 ? 4.638 12.576 -3.193 1.00 96.69 87 VAL A CA 1
ATOM 697 C C . VAL A 1 87 ? 3.804 13.216 -4.305 1.00 96.69 87 VAL A C 1
ATOM 699 O O . VAL A 1 87 ? 2.573 13.257 -4.208 1.00 96.69 87 VAL A O 1
ATOM 702 N N . LYS A 1 88 ? 4.437 13.653 -5.401 1.00 95.31 88 LYS A N 1
ATOM 703 C CA . LYS A 1 88 ? 3.738 14.202 -6.575 1.00 95.31 88 LYS A CA 1
ATOM 704 C C . LYS A 1 88 ? 2.754 13.201 -7.184 1.00 95.31 88 LYS A C 1
ATOM 706 O O . LYS A 1 88 ? 1.625 13.575 -7.505 1.00 95.31 88 LYS A O 1
ATOM 711 N N . GLN A 1 89 ? 3.147 11.931 -7.272 1.00 94.12 89 GLN A N 1
ATOM 712 C CA . GLN A 1 89 ? 2.332 10.855 -7.846 1.00 94.12 89 GLN A CA 1
ATOM 713 C C . GLN A 1 89 ? 1.215 10.341 -6.922 1.00 94.12 89 GLN A C 1
ATOM 715 O O . GLN A 1 89 ? 0.379 9.535 -7.347 1.00 94.12 89 GLN A O 1
ATOM 720 N N . LEU A 1 90 ? 1.147 10.793 -5.664 1.00 93.12 90 LEU A N 1
ATOM 721 C CA . LEU A 1 90 ? 0.045 10.423 -4.778 1.00 93.12 90 LEU A CA 1
ATOM 722 C C . LEU A 1 90 ? -1.290 10.879 -5.372 1.00 93.12 90 LEU A C 1
ATOM 724 O O . LEU A 1 90 ? -1.445 11.999 -5.851 1.00 93.12 90 LEU A O 1
ATOM 728 N N . HIS A 1 91 ? -2.302 10.023 -5.317 1.00 90.38 91 HIS A N 1
ATOM 729 C CA . HIS A 1 91 ? -3.625 10.388 -5.810 1.00 90.38 91 HIS A CA 1
ATOM 730 C C . HIS A 1 91 ? -4.365 11.213 -4.758 1.00 90.38 91 HIS A C 1
ATOM 732 O O . HIS A 1 91 ? -4.503 10.774 -3.620 1.00 90.38 91 HIS A O 1
ATOM 738 N N . SER A 1 92 ? -4.880 12.373 -5.155 1.00 92.19 92 SER A N 1
ATOM 739 C CA . SER A 1 92 ? -5.716 13.225 -4.305 1.00 92.19 92 SER A CA 1
ATOM 740 C C . SER A 1 92 ? -7.116 12.629 -4.084 1.00 92.19 92 SER A C 1
ATOM 742 O O . SER A 1 92 ? -7.596 11.816 -4.882 1.00 92.19 92 SER A O 1
ATOM 744 N N . GLY A 1 93 ? -7.772 13.017 -2.990 1.00 89.44 93 GLY A N 1
ATOM 745 C CA . GLY A 1 93 ? -9.106 12.567 -2.590 1.00 89.44 93 GLY A CA 1
ATOM 746 C C . GLY A 1 93 ? -9.147 11.145 -2.025 1.00 89.44 93 GLY A C 1
ATOM 747 O O . GLY A 1 93 ? -10.201 10.508 -2.039 1.00 89.44 93 GLY A O 1
ATOM 748 N N . LYS A 1 94 ? -8.005 10.609 -1.578 1.00 90.00 94 LYS A N 1
ATOM 749 C CA . LYS A 1 94 ? -7.923 9.288 -0.936 1.00 90.00 94 LYS A CA 1
ATOM 750 C C . LYS A 1 94 ? -8.145 9.411 0.573 1.00 90.00 94 LYS A C 1
ATOM 752 O O . LYS A 1 94 ? -7.796 10.424 1.172 1.00 90.00 94 LYS A O 1
ATOM 757 N N . ALA A 1 95 ? -8.734 8.373 1.165 1.00 90.56 95 ALA A N 1
ATOM 758 C CA . ALA A 1 95 ? -8.926 8.296 2.609 1.00 90.56 95 ALA A CA 1
ATOM 759 C C . ALA A 1 95 ? -7.567 8.191 3.331 1.00 90.56 95 ALA A C 1
ATOM 761 O O . ALA A 1 95 ? -6.682 7.485 2.824 1.00 90.56 95 ALA A O 1
ATOM 762 N N . PRO A 1 96 ? -7.396 8.887 4.468 1.00 92.44 96 PRO A N 1
ATOM 763 C CA . PRO A 1 96 ? -6.184 8.792 5.270 1.00 92.44 96 PRO A CA 1
ATOM 764 C C . PRO A 1 96 ? -6.128 7.471 6.053 1.00 92.44 96 PRO A C 1
ATOM 766 O O . PRO A 1 96 ? -7.105 6.719 6.091 1.00 92.44 96 PRO A O 1
ATOM 769 N N . GLY A 1 97 ? -4.969 7.184 6.646 1.00 90.31 97 GLY A N 1
ATOM 770 C CA . GLY A 1 97 ? -4.831 6.131 7.651 1.00 90.31 97 GLY A CA 1
ATOM 771 C C . GLY A 1 97 ? -5.280 6.610 9.034 1.00 90.31 97 GLY A C 1
ATOM 772 O O . GLY A 1 97 ? -5.997 7.601 9.158 1.00 90.31 97 GLY A O 1
ATOM 773 N N . VAL A 1 98 ? -4.815 5.917 10.076 1.00 90.25 98 VAL A N 1
ATOM 774 C CA . VAL A 1 98 ? -5.064 6.280 11.487 1.00 90.25 98 VAL A CA 1
ATOM 775 C C . VAL A 1 98 ? -4.456 7.633 11.881 1.00 90.25 98 VAL A C 1
ATOM 777 O O . VAL A 1 98 ? -4.914 8.265 12.820 1.00 90.25 98 VAL A O 1
ATOM 780 N N . ASP A 1 99 ? -3.441 8.084 11.143 1.00 90.31 99 ASP A N 1
ATOM 781 C CA . ASP A 1 99 ? -2.749 9.360 11.341 1.00 90.31 99 ASP A CA 1
ATOM 782 C C . ASP A 1 99 ? -3.509 10.568 10.772 1.00 90.31 99 ASP A C 1
ATOM 784 O O . ASP A 1 99 ? -3.057 11.700 10.908 1.00 90.31 99 ASP A O 1
ATOM 788 N N . GLU A 1 100 ? -4.629 10.333 10.083 1.00 91.75 100 GLU A N 1
ATOM 789 C CA . GLU A 1 100 ? -5.446 11.350 9.413 1.00 91.75 100 GLU A CA 1
ATOM 790 C C . GLU A 1 100 ? -4.706 12.182 8.341 1.00 91.75 100 GLU A C 1
ATOM 792 O O . GLU A 1 100 ? -5.273 13.116 7.762 1.00 91.75 100 GLU A O 1
ATOM 797 N N . ILE A 1 101 ? -3.477 11.792 7.973 1.00 92.75 101 ILE A N 1
ATOM 798 C CA . ILE A 1 101 ? -2.660 12.504 6.988 1.00 92.75 101 ILE A CA 1
ATOM 799 C C . ILE A 1 101 ? -3.182 12.218 5.581 1.00 92.75 101 ILE A C 1
ATOM 801 O O . ILE A 1 101 ? -3.194 11.082 5.091 1.00 92.75 101 ILE A O 1
ATOM 805 N N . ARG A 1 102 ? -3.581 13.284 4.886 1.00 94.44 102 ARG A N 1
ATOM 806 C CA . ARG A 1 102 ? -4.130 13.215 3.528 1.00 94.44 102 ARG A CA 1
ATOM 807 C C . ARG A 1 102 ? -3.076 13.492 2.450 1.00 94.44 102 ARG A C 1
ATOM 809 O O . ARG A 1 102 ? -2.108 14.209 2.706 1.00 94.44 102 ARG A O 1
ATOM 816 N N . PRO A 1 103 ? -3.263 12.979 1.217 1.00 94.69 103 PRO A N 1
ATOM 817 C CA . PRO A 1 103 ? -2.347 13.237 0.099 1.00 94.69 103 PRO A CA 1
ATOM 818 C C . PRO A 1 103 ? -2.091 14.715 -0.163 1.00 94.69 103 PRO A C 1
ATOM 820 O O . PRO A 1 103 ? -0.973 15.101 -0.491 1.00 94.69 103 PRO A O 1
ATOM 823 N N . GLU A 1 104 ? -3.116 15.543 0.002 1.00 95.62 104 GLU A N 1
ATOM 824 C CA . GLU A 1 104 ? -3.046 16.987 -0.188 1.00 95.62 104 GLU A CA 1
ATOM 825 C C . GLU A 1 104 ? -2.090 17.644 0.809 1.00 95.62 104 GLU A C 1
ATOM 827 O O . GLU A 1 104 ? -1.356 18.548 0.425 1.00 95.62 104 GLU A O 1
ATOM 832 N N . MET A 1 105 ? -2.042 17.150 2.051 1.00 95.50 105 MET A N 1
ATOM 833 C CA . MET A 1 105 ? -1.145 17.672 3.083 1.00 95.50 105 MET A CA 1
ATOM 834 C C . MET A 1 105 ? 0.313 17.418 2.704 1.00 95.50 105 MET A C 1
ATOM 836 O O . MET A 1 105 ? 1.112 18.347 2.724 1.00 95.50 105 MET A O 1
ATOM 840 N N . LEU A 1 106 ? 0.649 16.194 2.273 1.00 94.75 106 LEU A N 1
ATOM 841 C CA . LEU A 1 106 ? 2.016 15.880 1.839 1.00 94.75 106 LEU A CA 1
ATOM 842 C C . LEU A 1 106 ? 2.425 16.679 0.598 1.00 94.75 106 LEU A C 1
ATOM 844 O O . LEU A 1 106 ? 3.554 17.153 0.514 1.00 94.75 106 LEU A O 1
ATOM 848 N N . LYS A 1 107 ? 1.507 16.866 -0.354 1.00 95.25 107 LYS A N 1
ATOM 849 C CA . LYS A 1 107 ? 1.764 17.679 -1.552 1.00 95.25 107 LYS A CA 1
ATOM 850 C C . LYS A 1 107 ? 1.958 19.164 -1.242 1.00 95.25 107 LYS A C 1
ATOM 852 O O . LYS A 1 107 ? 2.653 19.839 -1.994 1.00 95.25 107 LYS A O 1
ATOM 857 N N . ALA A 1 108 ? 1.365 19.661 -0.158 1.00 95.81 108 ALA A N 1
ATOM 858 C CA . ALA A 1 108 ? 1.459 21.054 0.271 1.00 95.81 108 ALA A CA 1
ATOM 859 C C . ALA A 1 108 ? 2.701 21.365 1.132 1.00 95.81 108 ALA A C 1
ATOM 861 O O . ALA A 1 108 ? 2.924 22.524 1.462 1.00 95.81 108 ALA A O 1
ATOM 862 N N . LEU A 1 109 ? 3.527 20.367 1.475 1.00 93.38 109 LEU A N 1
ATOM 863 C CA . LEU A 1 109 ? 4.678 20.522 2.380 1.00 93.38 109 LEU A CA 1
ATOM 864 C C . LEU A 1 109 ? 5.774 21.488 1.891 1.00 93.38 109 LEU A C 1
ATOM 866 O O . LEU A 1 109 ? 6.606 21.922 2.689 1.00 93.38 109 LEU A O 1
ATOM 870 N N . GLY A 1 110 ? 5.813 21.804 0.594 1.00 93.25 110 GLY A N 1
ATOM 871 C CA . GLY A 1 110 ? 6.883 22.612 0.009 1.00 93.25 110 GLY A CA 1
ATOM 872 C C . GLY A 1 110 ? 8.269 21.968 0.163 1.00 93.25 110 GLY A C 1
ATOM 873 O O . GLY A 1 110 ? 8.405 20.795 0.512 1.00 93.25 110 GLY A O 1
ATOM 874 N N . VAL A 1 111 ? 9.324 22.735 -0.121 1.00 95.12 111 VAL A N 1
ATOM 875 C CA . VAL A 1 111 ? 10.711 22.230 -0.110 1.00 95.12 111 VAL A CA 1
ATOM 876 C C . VAL A 1 111 ? 11.160 21.827 1.297 1.00 95.12 111 VAL A C 1
ATOM 878 O O . VAL A 1 111 ? 11.747 20.756 1.474 1.00 95.12 111 VAL A O 1
ATOM 881 N N . GLU A 1 112 ? 10.851 22.649 2.299 1.00 95.56 112 GLU A N 1
ATOM 882 C CA . GLU A 1 112 ? 11.237 22.403 3.692 1.00 95.56 112 GLU A CA 1
ATOM 883 C C . GLU A 1 112 ? 10.522 21.182 4.270 1.00 95.56 112 GLU A C 1
ATOM 885 O O . GLU A 1 112 ? 11.167 20.262 4.774 1.00 95.56 112 GLU A O 1
ATOM 890 N N . GLY A 1 113 ? 9.197 21.097 4.127 1.00 96.25 113 GLY A N 1
ATOM 891 C CA . GLY A 1 113 ? 8.440 19.956 4.637 1.00 96.25 113 GLY A CA 1
ATOM 892 C C . GLY A 1 113 ? 8.808 18.642 3.937 1.00 96.25 113 GLY A C 1
ATOM 893 O O . GLY A 1 113 ? 8.899 17.604 4.593 1.00 96.25 113 GLY A O 1
ATOM 894 N N . LEU A 1 114 ? 9.116 18.669 2.634 1.00 97.19 114 LEU A N 1
ATOM 895 C CA . LEU A 1 114 ? 9.658 17.496 1.936 1.00 97.19 114 LEU A CA 1
ATOM 896 C C . LEU A 1 114 ? 11.056 17.117 2.435 1.00 97.19 114 LEU A C 1
ATOM 898 O O . LEU A 1 114 ? 11.385 15.931 2.466 1.00 97.19 114 LEU A O 1
ATOM 902 N N . SER A 1 115 ? 11.871 18.086 2.853 1.00 97.31 115 SER A N 1
ATOM 903 C CA . SER A 1 115 ? 13.190 17.823 3.439 1.00 97.31 115 SER A CA 1
ATOM 904 C C . SER A 1 115 ? 13.055 17.153 4.814 1.00 97.31 115 SER A C 1
ATOM 906 O O . SER A 1 115 ? 13.741 16.165 5.079 1.00 97.31 115 SER A O 1
ATOM 908 N N . TRP A 1 116 ? 12.091 17.580 5.637 1.00 97.56 116 TRP A N 1
ATOM 909 C CA . TRP A 1 116 ? 11.740 16.902 6.892 1.00 97.56 116 TRP A CA 1
ATOM 910 C C . TRP A 1 116 ? 11.205 15.484 6.676 1.00 97.56 116 TRP A C 1
ATOM 912 O O . TRP A 1 116 ? 11.668 14.550 7.331 1.00 97.56 116 TRP A O 1
ATOM 922 N N . LEU A 1 117 ? 10.288 15.293 5.722 1.00 96.56 117 LEU A N 1
ATOM 923 C CA . LEU A 1 117 ? 9.775 13.964 5.375 1.00 96.56 117 LEU A CA 1
ATOM 924 C C . LEU A 1 117 ? 10.897 13.039 4.882 1.00 96.56 117 LEU A C 1
ATOM 926 O O . LEU A 1 117 ? 10.965 11.877 5.275 1.00 96.56 117 LEU A O 1
ATOM 930 N N . THR A 1 118 ? 11.807 13.565 4.062 1.00 97.69 118 THR A N 1
ATOM 931 C CA . THR A 1 118 ? 12.980 12.825 3.577 1.00 97.69 118 THR A CA 1
ATOM 932 C C . THR A 1 118 ? 13.895 12.430 4.731 1.00 97.69 118 THR A C 1
ATOM 934 O O . THR A 1 118 ? 14.379 11.300 4.770 1.00 97.69 118 THR A O 1
ATOM 937 N N . ARG A 1 119 ? 14.110 13.323 5.703 1.00 97.12 119 ARG A N 1
ATOM 938 C CA . ARG A 1 119 ? 14.887 13.015 6.908 1.00 97.12 119 ARG A CA 1
ATOM 939 C C . ARG A 1 119 ? 14.236 11.896 7.721 1.00 97.12 119 ARG A C 1
ATOM 941 O O . ARG A 1 119 ? 14.938 10.969 8.103 1.00 97.12 119 ARG A O 1
ATOM 948 N N . LEU A 1 120 ? 12.921 11.948 7.935 1.00 95.75 120 LEU A N 1
ATOM 949 C CA . LEU A 1 120 ? 12.171 10.895 8.630 1.00 95.75 120 LEU A CA 1
ATOM 950 C C . LEU A 1 120 ? 12.314 9.536 7.927 1.00 95.75 120 LEU A C 1
ATOM 952 O O . LEU A 1 120 ? 12.607 8.534 8.572 1.00 95.75 120 LEU A O 1
ATOM 956 N N . ILE A 1 121 ? 12.161 9.517 6.602 1.00 96.50 121 ILE A N 1
ATOM 957 C CA . ILE A 1 121 ? 12.343 8.314 5.781 1.00 96.50 121 ILE A CA 1
ATOM 958 C C . ILE A 1 121 ? 13.770 7.765 5.903 1.00 96.50 121 ILE A C 1
ATOM 960 O O . ILE A 1 121 ? 13.952 6.564 6.053 1.00 96.50 121 ILE A O 1
ATOM 964 N N . ASN A 1 122 ? 14.784 8.631 5.885 1.00 96.19 122 ASN A N 1
ATOM 965 C CA . ASN A 1 122 ? 16.175 8.208 6.041 1.00 96.19 122 ASN A CA 1
ATOM 966 C C . ASN A 1 122 ? 16.500 7.693 7.443 1.00 96.19 122 ASN A C 1
ATOM 968 O O . ASN A 1 122 ? 17.362 6.830 7.571 1.00 96.19 122 ASN A O 1
ATOM 972 N N . ILE A 1 123 ? 15.841 8.212 8.484 1.00 95.69 123 ILE A N 1
ATOM 973 C CA . ILE A 1 123 ? 15.953 7.637 9.828 1.00 95.69 123 ILE A CA 1
ATOM 974 C C . ILE A 1 123 ? 15.455 6.194 9.774 1.00 95.69 123 ILE A C 1
ATOM 976 O O . ILE A 1 123 ? 16.221 5.306 10.120 1.00 95.69 123 ILE A O 1
ATOM 980 N N . ALA A 1 124 ? 14.251 5.965 9.239 1.00 95.38 124 ALA A N 1
ATOM 981 C CA . ALA A 1 124 ? 13.682 4.623 9.130 1.00 95.38 124 ALA A CA 1
ATOM 982 C C . ALA A 1 124 ? 14.506 3.669 8.247 1.00 95.38 124 ALA A C 1
ATOM 984 O O . ALA A 1 124 ? 14.591 2.480 8.539 1.00 95.38 124 ALA A O 1
ATOM 985 N N . TRP A 1 125 ? 15.118 4.189 7.179 1.00 93.50 125 TRP A N 1
ATOM 986 C CA . TRP A 1 125 ? 16.040 3.444 6.318 1.00 93.50 125 TRP A CA 1
ATOM 987 C C . TRP A 1 125 ? 17.288 2.993 7.080 1.00 93.50 125 TRP A C 1
ATOM 989 O O . TRP A 1 125 ? 17.629 1.821 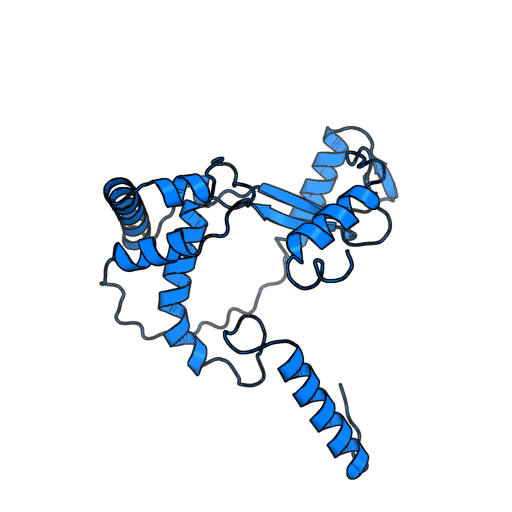7.054 1.00 93.50 125 TRP A O 1
ATOM 999 N N . LYS A 1 126 ? 17.945 3.911 7.800 1.00 93.44 126 LYS A N 1
ATOM 1000 C CA . LYS A 1 126 ? 19.196 3.624 8.519 1.00 93.44 126 LYS A CA 1
ATOM 1001 C C . LYS A 1 126 ? 19.001 2.788 9.776 1.00 93.44 126 LYS A C 1
ATOM 1003 O O . LYS A 1 126 ? 19.901 2.054 10.155 1.00 93.44 126 LYS A O 1
ATOM 1008 N N . SER A 1 127 ? 17.880 2.971 10.468 1.00 93.12 127 SER A N 1
ATOM 1009 C CA . SER A 1 127 ? 17.583 2.250 11.704 1.00 93.12 127 SER A CA 1
ATOM 1010 C C . SER A 1 127 ? 16.865 0.926 11.463 1.00 93.12 127 SER A C 1
ATOM 1012 O O . SER A 1 127 ? 16.518 0.267 12.441 1.00 93.12 127 SER A O 1
ATOM 1014 N N . GLU A 1 128 ? 16.557 0.598 10.200 1.00 91.62 128 GLU A N 1
ATOM 1015 C CA . GLU A 1 128 ? 15.796 -0.589 9.775 1.00 91.62 128 GLU A CA 1
ATOM 1016 C C . GLU A 1 128 ? 14.457 -0.757 10.515 1.00 91.62 128 GLU A C 1
ATOM 1018 O O . GLU A 1 128 ? 13.875 -1.835 10.616 1.00 91.62 128 GLU A O 1
ATOM 1023 N N . THR A 1 129 ? 13.939 0.344 11.052 1.00 93.44 129 THR A N 1
ATOM 1024 C CA . THR A 1 129 ? 12.797 0.366 11.960 1.00 93.44 129 THR A CA 1
ATOM 1025 C C . THR A 1 129 ? 11.892 1.519 11.577 1.00 93.44 129 THR A C 1
ATOM 1027 O O . THR A 1 129 ? 12.334 2.630 11.297 1.00 93.44 129 THR A O 1
ATOM 1030 N N . VAL A 1 130 ? 10.587 1.262 11.554 1.00 94.31 130 VAL A N 1
ATOM 1031 C CA . VAL A 1 130 ? 9.578 2.268 11.204 1.00 94.31 130 VAL A CA 1
ATOM 1032 C C . VAL A 1 130 ? 8.778 2.686 12.438 1.00 94.31 130 VAL A C 1
ATOM 1034 O O . VAL A 1 130 ? 8.583 1.858 13.335 1.00 94.31 130 VAL A O 1
ATOM 1037 N N . PRO A 1 131 ? 8.250 3.926 12.476 1.00 91.88 131 PRO A N 1
ATOM 1038 C CA . PRO A 1 131 ? 7.356 4.375 13.541 1.00 91.88 131 PRO A CA 1
ATOM 1039 C C . PRO A 1 131 ? 6.203 3.397 13.794 1.00 91.88 131 PRO A C 1
ATOM 1041 O O . PRO A 1 131 ? 5.672 2.784 12.864 1.00 91.88 131 PRO A O 1
ATOM 1044 N N . LYS A 1 132 ? 5.771 3.269 15.050 1.00 90.12 132 LYS A N 1
ATOM 1045 C CA . LYS A 1 132 ? 4.696 2.341 15.437 1.00 90.12 132 LYS A CA 1
ATOM 1046 C C . LYS A 1 132 ? 3.370 2.674 14.743 1.00 90.12 132 LYS A C 1
ATOM 1048 O O . LYS A 1 132 ? 2.617 1.784 14.349 1.00 90.12 132 LYS A O 1
ATOM 1053 N N . GLU A 1 133 ? 3.114 3.956 14.517 1.00 88.50 133 GLU A N 1
ATOM 1054 C CA . GLU A 1 133 ? 1.960 4.463 13.777 1.00 88.50 133 GLU A CA 1
ATOM 1055 C C . GLU A 1 133 ? 1.963 3.959 12.334 1.00 88.50 133 GLU A C 1
ATOM 1057 O O . GLU A 1 133 ? 0.910 3.651 11.781 1.00 88.50 133 GLU A O 1
ATOM 1062 N N . TRP A 1 134 ? 3.146 3.812 11.725 1.00 92.12 134 TRP A N 1
ATOM 1063 C CA . TRP A 1 134 ? 3.261 3.255 10.381 1.00 92.12 134 TRP A CA 1
ATOM 1064 C C . TRP A 1 134 ? 2.889 1.781 10.383 1.00 92.12 134 TRP A C 1
ATOM 1066 O O . TRP A 1 134 ? 2.270 1.329 9.429 1.00 92.12 134 TRP A O 1
ATOM 1076 N N . GLN A 1 135 ? 3.195 1.036 11.442 1.00 92.25 135 GLN A N 1
ATOM 1077 C CA . GLN A 1 135 ? 2.860 -0.388 11.556 1.00 92.25 135 GLN A CA 1
ATOM 1078 C C . GLN A 1 135 ? 1.352 -0.628 11.725 1.00 92.25 135 GLN A C 1
ATOM 1080 O O . GLN A 1 135 ? 0.865 -1.712 11.414 1.00 92.25 135 GLN A O 1
ATOM 1085 N N . THR A 1 136 ? 0.601 0.398 12.129 1.00 92.06 136 THR A N 1
ATOM 1086 C CA . THR A 1 136 ? -0.842 0.319 12.362 1.00 92.06 136 THR A CA 1
ATOM 1087 C C . THR A 1 136 ? -1.632 0.678 11.098 1.00 92.06 136 THR A C 1
ATOM 1089 O O . THR A 1 136 ? -1.306 1.618 10.371 1.00 92.06 136 THR A O 1
ATOM 1092 N N . GLY A 1 137 ? -2.700 -0.070 10.821 1.00 93.06 137 GLY A N 1
ATOM 1093 C CA . GLY A 1 137 ? -3.606 0.190 9.704 1.00 93.06 137 GLY A CA 1
ATOM 1094 C C . GLY A 1 137 ? -5.061 -0.039 10.091 1.00 93.06 137 GLY A C 1
ATOM 1095 O O . GLY A 1 137 ? -5.358 -0.880 10.934 1.00 93.06 137 GLY A O 1
ATOM 1096 N N . VAL A 1 138 ? -5.973 0.702 9.461 1.00 92.31 138 VAL A N 1
ATOM 1097 C CA . VAL A 1 138 ? -7.418 0.548 9.689 1.00 92.31 138 VAL A CA 1
ATOM 1098 C C . VAL A 1 138 ? -7.991 -0.377 8.625 1.00 92.31 138 VAL A C 1
ATOM 1100 O O . VAL A 1 138 ? -7.957 -0.046 7.439 1.00 92.31 138 VAL A O 1
ATOM 1103 N N . VAL A 1 139 ? -8.519 -1.531 9.028 1.00 93.00 139 VAL A N 1
ATOM 1104 C CA . VAL A 1 139 ? -9.183 -2.464 8.108 1.00 93.00 139 VAL A CA 1
ATOM 1105 C C . VAL A 1 139 ? -10.623 -2.016 7.887 1.00 93.00 139 VAL A C 1
ATOM 1107 O O . VAL A 1 139 ? -11.416 -1.940 8.821 1.00 93.00 139 VAL A O 1
ATOM 1110 N N . PHE A 1 140 ? -10.965 -1.726 6.635 1.00 91.44 140 PHE A N 1
ATOM 1111 C CA . PHE A 1 140 ? -12.304 -1.330 6.224 1.00 91.44 140 PHE A CA 1
ATOM 1112 C C . PHE A 1 140 ? -12.956 -2.436 5.376 1.00 91.44 140 PHE A C 1
ATOM 1114 O O . PHE A 1 140 ? -12.427 -2.765 4.307 1.00 91.44 140 PHE A O 1
ATOM 1121 N N . PRO A 1 141 ? -14.103 -3.002 5.795 1.00 92.50 141 PRO A N 1
ATOM 1122 C CA . PRO A 1 141 ? -14.825 -3.991 5.004 1.00 92.50 141 PRO A CA 1
ATOM 1123 C C . PRO A 1 141 ? -15.576 -3.323 3.844 1.00 92.50 141 PRO A C 1
ATOM 1125 O O . PRO A 1 141 ? -16.543 -2.587 4.035 1.00 92.50 141 PRO A O 1
ATOM 1128 N N . LEU A 1 142 ? -15.163 -3.612 2.608 1.00 91.56 142 LEU A N 1
ATOM 1129 C CA . LEU A 1 142 ? -15.837 -3.157 1.393 1.00 91.56 142 LEU A CA 1
ATOM 1130 C C . LEU A 1 142 ? -16.735 -4.260 0.828 1.00 91.56 142 LEU A C 1
ATOM 1132 O O . LEU A 1 142 ? -16.245 -5.313 0.423 1.00 91.56 142 LEU A O 1
ATOM 1136 N N . PH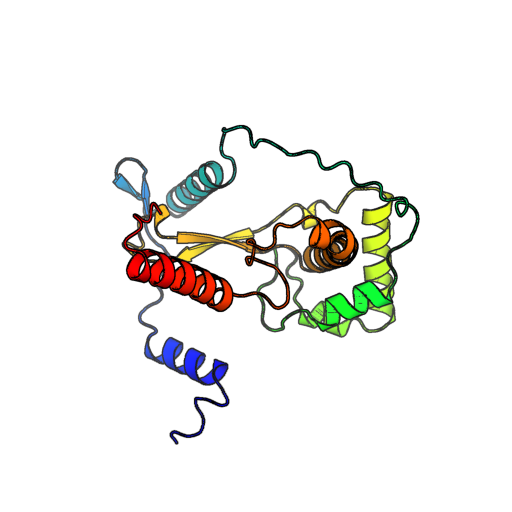E A 1 143 ? -18.041 -4.009 0.751 1.00 91.69 143 PHE A N 1
ATOM 1137 C CA . PHE A 1 143 ? -18.994 -4.982 0.213 1.00 91.69 143 PHE A CA 1
ATOM 1138 C C . PHE A 1 143 ? -18.670 -5.350 -1.243 1.00 91.69 143 PHE A C 1
ATOM 1140 O O . PHE A 1 143 ? -18.481 -4.466 -2.083 1.00 91.69 143 PHE A O 1
ATOM 1147 N N . LYS A 1 144 ? -18.619 -6.656 -1.538 1.00 91.19 144 LYS A N 1
ATOM 1148 C CA . LYS A 1 144 ? -18.327 -7.196 -2.873 1.00 91.19 144 LYS A CA 1
ATOM 1149 C C . LYS A 1 144 ? -19.602 -7.640 -3.594 1.00 91.19 144 LYS A C 1
ATOM 1151 O O . LYS A 1 144 ? -19.900 -7.101 -4.655 1.00 91.19 144 LYS A O 1
ATOM 1156 N N . LYS A 1 145 ? -20.312 -8.645 -3.066 1.00 91.19 145 LYS A N 1
ATOM 1157 C CA . LYS A 1 145 ? -21.528 -9.250 -3.659 1.00 91.19 145 LYS A CA 1
ATOM 1158 C C . LYS A 1 145 ? -22.220 -10.187 -2.663 1.00 91.19 145 LYS A C 1
ATOM 1160 O O . LYS A 1 145 ? -21.563 -10.629 -1.739 1.00 91.19 145 LYS A O 1
ATOM 1165 N N . GLY A 1 146 ? -23.476 -10.572 -2.904 1.00 93.25 146 GLY A N 1
ATOM 1166 C CA . GLY A 1 146 ? -24.202 -11.545 -2.069 1.00 93.25 146 GLY A CA 1
ATOM 1167 C C . GLY A 1 146 ? -24.958 -10.902 -0.901 1.00 93.25 146 GLY A C 1
ATOM 1168 O O . GLY A 1 146 ? -25.343 -9.739 -0.982 1.00 93.25 146 GLY A O 1
ATOM 1169 N N . ASP A 1 147 ? -25.191 -11.654 0.175 1.00 91.06 147 ASP A N 1
ATOM 1170 C CA . ASP A 1 147 ? -25.829 -11.136 1.391 1.00 91.06 147 ASP A CA 1
ATOM 1171 C C . ASP A 1 147 ? -24.862 -10.224 2.169 1.00 91.06 147 ASP A C 1
ATOM 1173 O O . ASP A 1 147 ? -23.750 -10.632 2.512 1.00 91.06 147 ASP A O 1
ATOM 1177 N N . GLN A 1 148 ? -25.297 -8.997 2.465 1.00 91.38 148 GLN A N 1
ATOM 1178 C CA . GLN A 1 148 ? -24.544 -7.990 3.227 1.00 91.38 148 GLN A CA 1
ATOM 1179 C C . GLN A 1 148 ? -24.340 -8.363 4.703 1.00 91.38 148 GLN A C 1
ATOM 1181 O O . GLN A 1 148 ? -23.497 -7.784 5.379 1.00 91.38 148 GLN A O 1
ATOM 1186 N N . ARG A 1 149 ? -25.083 -9.341 5.220 1.00 92.25 149 ARG A N 1
ATOM 1187 C CA . ARG A 1 149 ? -24.926 -9.819 6.600 1.00 92.25 149 ARG A CA 1
ATOM 1188 C C . ARG A 1 149 ? -23.808 -10.853 6.737 1.00 92.25 149 ARG A C 1
ATOM 1190 O O . ARG A 1 149 ? -23.445 -11.209 7.850 1.00 92.25 149 ARG A O 1
ATOM 119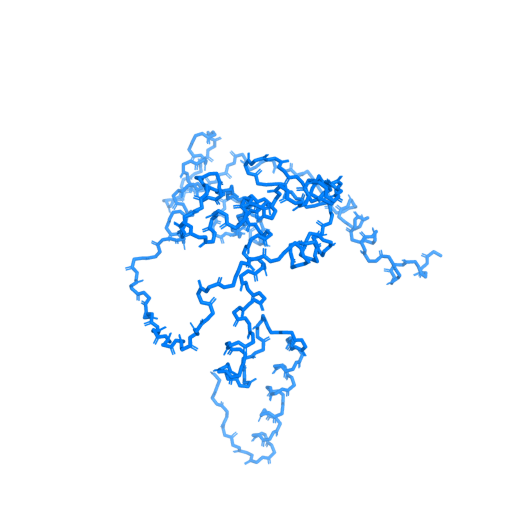7 N N . VAL A 1 150 ? -23.252 -11.352 5.633 1.00 93.75 150 VAL A N 1
ATOM 1198 C CA . VAL A 1 150 ? -22.204 -12.384 5.644 1.00 93.75 150 VAL A CA 1
ATOM 1199 C C . VAL A 1 150 ? -20.832 -11.734 5.457 1.00 93.75 150 VAL A C 1
ATOM 1201 O O . VAL A 1 150 ? -20.565 -11.143 4.415 1.00 93.75 150 VAL A O 1
ATOM 1204 N N . CYS A 1 151 ? -19.923 -11.875 6.427 1.00 93.69 151 CYS A N 1
ATOM 1205 C CA . CYS A 1 151 ? -18.605 -11.221 6.379 1.00 93.69 151 CYS A CA 1
ATOM 1206 C C . CYS A 1 151 ? -17.757 -11.621 5.156 1.00 93.69 151 CYS A C 1
ATOM 1208 O O . CYS A 1 151 ? -17.133 -10.758 4.545 1.00 93.69 151 CYS A O 1
ATOM 1210 N N . ALA A 1 152 ? -17.813 -12.887 4.723 1.00 94.75 152 ALA A N 1
ATOM 1211 C CA . ALA A 1 152 ? -17.072 -13.389 3.555 1.00 94.75 152 ALA A CA 1
ATOM 1212 C C . ALA A 1 152 ? -17.451 -12.703 2.223 1.00 94.75 152 ALA A C 1
ATOM 1214 O O . ALA A 1 152 ? -16.710 -12.763 1.242 1.00 94.75 152 ALA A O 1
ATOM 1215 N N . ASN A 1 153 ? -18.596 -12.013 2.186 1.00 95.06 153 ASN A N 1
ATOM 1216 C CA . ASN A 1 153 ? -19.053 -11.232 1.037 1.00 95.06 153 ASN A CA 1
ATOM 1217 C C . ASN A 1 153 ? -18.409 -9.839 0.951 1.00 95.06 153 ASN A C 1
ATOM 1219 O O . ASN A 1 153 ? -18.764 -9.033 0.082 1.00 95.06 153 ASN A O 1
ATOM 1223 N N . TYR A 1 154 ? -17.451 -9.547 1.830 1.00 94.06 154 TYR A N 1
ATOM 1224 C CA . TYR A 1 154 ? -16.711 -8.298 1.880 1.00 94.06 154 TYR A CA 1
ATOM 1225 C C . TYR A 1 154 ? -15.236 -8.526 1.572 1.00 94.06 154 TYR A C 1
ATOM 1227 O O . TYR A 1 154 ? -14.661 -9.582 1.810 1.00 94.06 154 TYR A O 1
ATOM 1235 N N . ARG A 1 155 ? -14.605 -7.488 1.033 1.00 93.50 155 ARG A N 1
ATOM 1236 C CA . ARG A 1 155 ? -13.163 -7.401 0.854 1.00 93.50 155 ARG A CA 1
ATOM 1237 C C . ARG A 1 155 ? -12.602 -6.452 1.903 1.00 93.50 155 ARG A C 1
ATOM 1239 O O . ARG A 1 155 ? -12.994 -5.288 1.934 1.00 93.50 155 ARG A O 1
ATOM 1246 N N . GLY A 1 156 ? -11.648 -6.915 2.702 1.00 93.88 156 GLY A N 1
ATOM 1247 C CA . GLY A 1 156 ? -10.872 -6.037 3.575 1.00 93.88 156 GLY A CA 1
ATOM 1248 C C . GLY A 1 156 ? -9.971 -5.115 2.758 1.00 93.88 156 GLY A C 1
ATOM 1249 O O . GLY A 1 156 ? -9.252 -5.566 1.865 1.00 93.88 156 GLY A O 1
ATOM 1250 N N . ILE A 1 157 ? -10.019 -3.816 3.043 1.00 94.00 157 ILE A N 1
ATOM 1251 C CA . ILE A 1 157 ? -9.064 -2.831 2.534 1.00 94.00 157 ILE A CA 1
ATOM 1252 C C . ILE A 1 157 ? -8.402 -2.165 3.729 1.00 94.00 157 ILE A C 1
ATOM 1254 O O . ILE A 1 157 ? -9.085 -1.573 4.558 1.00 94.00 157 ILE A O 1
ATOM 1258 N N . THR A 1 158 ? -7.076 -2.208 3.788 1.00 93.94 158 THR A N 1
ATOM 1259 C CA . THR A 1 158 ? -6.323 -1.571 4.870 1.00 93.94 158 THR A CA 1
ATOM 1260 C C . THR A 1 158 ? -5.936 -0.144 4.494 1.00 93.94 158 THR A C 1
ATOM 1262 O O . THR A 1 158 ? -5.241 0.102 3.503 1.00 93.94 158 THR A O 1
ATOM 1265 N N . LEU A 1 159 ? -6.374 0.820 5.298 1.00 93.56 159 LEU A N 1
ATOM 1266 C CA . LEU A 1 159 ? -5.956 2.212 5.214 1.00 93.56 159 LEU A CA 1
ATOM 1267 C C . LEU A 1 159 ? -4.666 2.392 6.019 1.00 93.56 159 LEU A C 1
ATOM 1269 O O . LEU A 1 159 ? -4.669 2.339 7.247 1.00 93.56 159 LEU A O 1
ATOM 1273 N N . LEU A 1 160 ? -3.559 2.572 5.301 1.00 94.69 160 LEU A N 1
ATOM 1274 C CA . LEU A 1 160 ? -2.229 2.793 5.874 1.00 94.69 160 LEU A CA 1
ATOM 1275 C C . LEU A 1 160 ? -1.885 4.283 5.938 1.00 94.69 160 LEU A C 1
ATOM 1277 O O . LEU A 1 160 ? -2.315 5.047 5.064 1.00 94.69 160 LEU A O 1
ATOM 1281 N N . SER A 1 161 ? -1.034 4.628 6.907 1.00 93.94 161 SER A N 1
ATOM 1282 C CA . SER A 1 161 ? -0.361 5.927 7.021 1.00 93.94 161 SER A CA 1
ATOM 1283 C C . SER A 1 161 ? 0.240 6.373 5.686 1.00 93.94 161 SER A C 1
ATOM 1285 O O . SER A 1 161 ? 0.812 5.580 4.926 1.00 93.94 161 SER A O 1
ATOM 1287 N N . LEU A 1 162 ? 0.092 7.656 5.369 1.00 94.38 162 LEU A N 1
ATOM 1288 C CA . LEU A 1 162 ? 0.525 8.180 4.079 1.00 94.38 162 LEU A CA 1
ATOM 1289 C C . LEU A 1 162 ? 2.047 8.346 3.959 1.00 94.38 162 LEU A C 1
ATOM 1291 O O . LEU A 1 162 ? 2.588 7.940 2.927 1.00 94.38 162 LEU A O 1
ATOM 1295 N N . PRO A 1 163 ? 2.756 8.850 4.988 1.00 94.50 163 PRO A N 1
ATOM 1296 C CA . PRO A 1 163 ? 4.213 8.773 5.046 1.00 94.50 163 PRO A CA 1
ATOM 1297 C C . PRO A 1 163 ? 4.748 7.342 4.885 1.00 94.50 163 PRO A C 1
ATOM 1299 O O . PRO A 1 163 ? 5.675 7.141 4.100 1.00 94.50 163 PRO A O 1
ATOM 1302 N N . ARG A 1 164 ? 4.101 6.329 5.495 1.00 94.94 164 ARG A N 1
ATOM 1303 C CA . ARG A 1 164 ? 4.436 4.911 5.244 1.00 94.94 164 ARG A CA 1
ATOM 1304 C C . ARG A 1 164 ? 4.311 4.554 3.768 1.00 94.94 164 ARG A C 1
ATOM 1306 O O . ARG A 1 164 ? 5.225 3.960 3.210 1.00 94.94 164 ARG A O 1
ATOM 1313 N N . LYS A 1 165 ? 3.194 4.902 3.118 1.00 94.25 165 LYS A N 1
ATOM 1314 C CA . LYS A 1 165 ? 3.004 4.617 1.684 1.00 94.25 165 LYS A CA 1
ATOM 1315 C C . LYS A 1 165 ? 4.064 5.299 0.824 1.00 94.25 165 LYS A C 1
ATOM 1317 O O . LYS A 1 165 ? 4.513 4.700 -0.149 1.00 94.25 165 LYS A O 1
ATOM 1322 N N . ALA A 1 166 ? 4.456 6.526 1.174 1.00 95.56 166 ALA A N 1
ATOM 1323 C CA . ALA A 1 166 ? 5.531 7.223 0.484 1.00 95.56 166 ALA A CA 1
ATOM 1324 C C . ALA A 1 166 ? 6.855 6.458 0.630 1.00 95.56 166 ALA A C 1
ATOM 1326 O O . ALA A 1 166 ? 7.496 6.170 -0.376 1.00 95.56 166 ALA A O 1
ATOM 1327 N N . TYR A 1 167 ? 7.204 6.038 1.849 1.00 96.31 167 TYR A N 1
ATOM 1328 C CA . TYR A 1 167 ? 8.397 5.232 2.097 1.00 96.31 167 TYR A CA 1
ATOM 1329 C C . TYR A 1 167 ? 8.381 3.909 1.322 1.00 96.31 167 TYR A C 1
ATOM 1331 O O . TYR A 1 167 ? 9.290 3.645 0.542 1.00 96.31 167 TYR A O 1
ATOM 1339 N N . SER A 1 168 ? 7.308 3.121 1.438 1.00 95.56 168 SER A N 1
ATOM 1340 C CA . SER A 1 168 ? 7.171 1.850 0.715 1.00 95.56 168 SER A CA 1
ATOM 1341 C C . SER A 1 168 ? 7.265 2.022 -0.802 1.00 95.56 168 SER A C 1
ATOM 1343 O O . SER A 1 168 ? 7.798 1.152 -1.480 1.00 95.56 168 SER A O 1
ATOM 1345 N N . LYS A 1 169 ? 6.776 3.142 -1.351 1.00 96.12 169 LYS A N 1
ATOM 1346 C CA . LYS A 1 169 ? 6.880 3.427 -2.787 1.00 96.12 169 LYS A CA 1
ATOM 1347 C C . LYS A 1 169 ? 8.304 3.797 -3.210 1.00 96.12 169 LYS A C 1
ATOM 1349 O O . LYS A 1 169 ? 8.690 3.461 -4.324 1.00 96.12 169 LYS A O 1
ATOM 1354 N N . VAL A 1 170 ? 9.077 4.467 -2.351 1.00 96.38 170 VAL A N 1
ATOM 1355 C CA . VAL A 1 170 ? 10.515 4.682 -2.587 1.00 96.38 170 VAL A CA 1
ATOM 1356 C C . VAL A 1 170 ? 11.245 3.340 -2.609 1.00 96.38 170 VAL A C 1
ATOM 1358 O O . VAL A 1 170 ? 11.953 3.063 -3.571 1.00 96.38 170 VAL A O 1
ATOM 1361 N N . LEU A 1 171 ? 11.009 2.486 -1.607 1.00 94.31 171 LEU A N 1
ATOM 1362 C CA . LEU A 1 171 ? 11.618 1.153 -1.538 1.00 94.31 171 LEU A CA 1
ATOM 1363 C C . LEU A 1 171 ? 11.289 0.316 -2.771 1.00 94.31 171 LEU A C 1
ATOM 1365 O O . LEU A 1 171 ? 12.177 -0.227 -3.413 1.00 94.31 171 LEU A O 1
ATOM 1369 N N . GLU A 1 172 ? 10.015 0.273 -3.151 1.00 94.38 172 GLU A N 1
ATOM 1370 C CA . GLU A 1 172 ? 9.572 -0.461 -4.330 1.00 94.38 172 GLU A CA 1
ATOM 1371 C C . GLU A 1 172 ? 10.276 0.021 -5.607 1.00 94.38 172 GLU A C 1
ATOM 1373 O O . GLU A 1 172 ? 10.686 -0.807 -6.412 1.00 94.38 172 GLU A O 1
ATOM 1378 N N . ARG A 1 173 ? 10.497 1.332 -5.774 1.00 93.44 173 ARG A N 1
ATOM 1379 C CA . ARG A 1 173 ? 11.238 1.861 -6.931 1.00 93.44 173 ARG A CA 1
ATOM 1380 C C . ARG A 1 173 ? 12.711 1.460 -6.950 1.00 93.44 173 ARG A C 1
ATOM 1382 O O . ARG A 1 173 ? 13.247 1.317 -8.042 1.00 93.44 173 ARG A O 1
ATOM 1389 N N . ARG A 1 174 ? 13.348 1.303 -5.786 1.00 92.50 174 ARG A N 1
ATOM 1390 C CA . ARG A 1 174 ? 14.736 0.822 -5.683 1.00 92.50 174 ARG A CA 1
ATOM 1391 C C . ARG A 1 174 ? 14.841 -0.680 -5.929 1.00 92.50 174 ARG A C 1
ATOM 1393 O O . ARG A 1 174 ? 15.757 -1.122 -6.604 1.00 92.50 174 ARG A O 1
ATOM 1400 N N . VAL A 1 175 ? 13.870 -1.449 -5.439 1.00 91.00 175 VAL A N 1
ATOM 1401 C CA . VAL A 1 175 ? 13.843 -2.913 -5.580 1.00 91.00 175 VAL A CA 1
ATOM 1402 C C . VAL A 1 175 ? 13.429 -3.348 -6.989 1.00 91.00 175 VAL A C 1
ATOM 1404 O O . VAL A 1 175 ? 13.925 -4.348 -7.501 1.00 91.00 175 VAL A O 1
ATOM 1407 N N . ARG A 1 176 ? 12.533 -2.606 -7.651 1.00 91.19 176 ARG A N 1
ATOM 1408 C CA . ARG A 1 176 ? 11.969 -3.002 -8.950 1.00 91.19 176 ARG A CA 1
ATOM 1409 C C . ARG A 1 176 ? 13.021 -3.331 -10.023 1.00 91.19 176 ARG A C 1
ATOM 1411 O O . ARG A 1 176 ? 12.868 -4.386 -10.630 1.00 91.19 176 ARG A O 1
ATOM 1418 N N . PRO A 1 177 ? 14.060 -2.512 -10.283 1.00 91.06 177 PRO A N 1
ATOM 1419 C CA . PRO A 1 177 ? 15.067 -2.820 -11.303 1.00 91.06 177 PRO A CA 1
ATOM 1420 C C . PRO A 1 177 ? 15.821 -4.131 -11.055 1.00 91.06 177 PRO A C 1
ATOM 1422 O O . PRO A 1 177 ? 16.275 -4.752 -12.007 1.00 91.06 177 PRO A O 1
ATOM 1425 N N . ILE A 1 178 ? 15.928 -4.550 -9.791 1.00 88.62 178 ILE A N 1
ATOM 1426 C CA . ILE A 1 178 ? 16.599 -5.786 -9.381 1.00 88.62 178 ILE A CA 1
ATOM 1427 C C . ILE A 1 178 ? 15.700 -6.993 -9.665 1.00 88.62 178 ILE A C 1
ATOM 1429 O O . ILE A 1 178 ? 16.163 -8.020 -10.154 1.00 88.62 178 ILE A O 1
ATOM 1433 N N . VAL A 1 179 ? 14.406 -6.862 -9.357 1.00 89.50 179 VAL A N 1
ATOM 1434 C CA . VAL A 1 179 ? 13.447 -7.972 -9.411 1.00 89.50 179 VAL A CA 1
ATOM 1435 C C . VAL A 1 179 ? 12.867 -8.166 -10.811 1.00 89.50 179 VAL A C 1
ATOM 1437 O O . VAL A 1 179 ? 12.690 -9.302 -11.225 1.00 89.50 179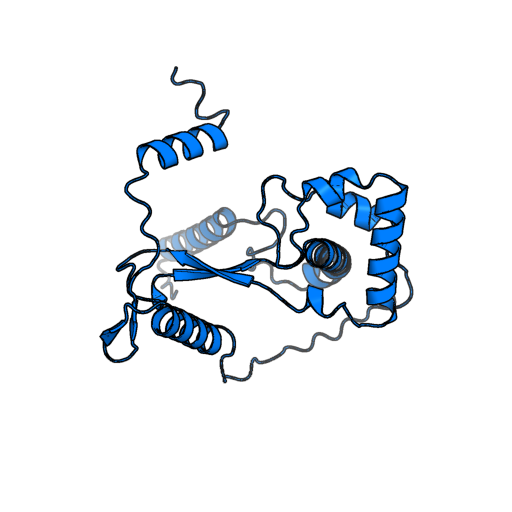 VAL A O 1
ATOM 1440 N N . GLU A 1 180 ? 12.586 -7.103 -11.573 1.00 91.12 180 GLU A N 1
ATOM 1441 C CA . GLU A 1 180 ? 11.925 -7.213 -12.890 1.00 91.12 180 GLU A CA 1
ATOM 1442 C C . GLU A 1 180 ? 12.606 -8.176 -13.883 1.00 91.12 180 GLU A C 1
ATOM 1444 O O . GLU A 1 180 ? 11.867 -8.915 -14.533 1.00 91.12 180 GLU A O 1
ATOM 1449 N N . PRO A 1 181 ? 13.951 -8.230 -14.005 1.00 90.50 181 PRO A N 1
ATOM 1450 C CA . PRO A 1 181 ? 14.624 -9.195 -14.881 1.00 90.50 181 PRO A CA 1
ATOM 1451 C C . PRO A 1 181 ? 14.478 -10.655 -14.432 1.00 90.50 181 PRO A C 1
ATOM 1453 O O . PRO A 1 181 ? 14.676 -11.555 -15.238 1.00 90.50 181 PRO A O 1
ATOM 1456 N N . GLN A 1 182 ? 14.158 -10.888 -13.156 1.00 89.19 182 GLN A N 1
ATOM 1457 C CA . GLN A 1 182 ? 13.996 -12.221 -12.565 1.00 89.19 182 GLN A CA 1
ATOM 1458 C C . GLN A 1 182 ? 12.542 -12.710 -12.625 1.00 89.19 182 GLN A C 1
ATOM 1460 O O . GLN A 1 182 ? 12.260 -13.861 -12.306 1.00 89.19 182 GLN A O 1
ATOM 1465 N N . ILE A 1 183 ? 11.597 -11.834 -12.983 1.00 89.75 183 ILE A N 1
ATOM 1466 C CA . ILE A 1 183 ? 10.186 -12.196 -13.085 1.00 89.75 183 ILE A CA 1
ATOM 1467 C C . ILE A 1 183 ? 9.930 -12.851 -14.443 1.00 89.75 183 ILE A C 1
ATOM 1469 O O . ILE A 1 183 ? 10.128 -12.217 -15.481 1.00 89.75 183 ILE A O 1
ATOM 1473 N N . GLU A 1 184 ? 9.380 -14.066 -14.408 1.00 90.50 184 GLU A N 1
ATOM 1474 C CA . GLU A 1 184 ? 8.915 -14.805 -15.585 1.00 90.50 184 GLU A CA 1
ATOM 1475 C C . GLU A 1 184 ? 8.070 -13.947 -16.536 1.00 90.50 184 GLU A C 1
ATOM 1477 O O . GLU A 1 184 ? 7.257 -13.109 -16.124 1.00 90.50 184 GLU A O 1
ATOM 1482 N N . GLU A 1 185 ? 8.236 -14.179 -17.836 1.00 89.62 185 GLU A N 1
ATOM 1483 C CA . GLU A 1 185 ? 7.563 -13.400 -18.878 1.00 89.62 185 GLU A CA 1
ATOM 1484 C C . GLU A 1 185 ? 6.033 -13.539 -18.801 1.00 89.62 185 GLU A C 1
ATOM 1486 O O . GLU A 1 185 ? 5.297 -12.562 -18.983 1.00 89.62 185 GLU A O 1
ATOM 1491 N N . ASP A 1 186 ? 5.572 -14.723 -18.397 1.00 89.25 186 ASP A N 1
ATOM 1492 C CA . ASP A 1 186 ? 4.163 -15.063 -18.208 1.00 89.25 186 ASP A CA 1
ATOM 1493 C C . ASP A 1 186 ? 3.526 -14.371 -16.997 1.00 89.25 186 ASP A C 1
ATOM 1495 O O . ASP A 1 186 ? 2.308 -14.394 -16.841 1.00 89.25 186 ASP A O 1
ATOM 1499 N N . GLN A 1 187 ? 4.297 -13.721 -16.123 1.00 90.56 187 GLN A N 1
ATOM 1500 C CA . GLN A 1 187 ? 3.726 -12.896 -15.065 1.00 90.56 187 GLN A CA 1
ATOM 1501 C C . GLN A 1 187 ? 3.405 -11.503 -15.617 1.00 90.56 187 GLN A C 1
ATOM 1503 O O . GLN A 1 187 ? 4.299 -10.699 -15.880 1.00 90.56 187 GLN A O 1
ATOM 1508 N N . CYS A 1 188 ? 2.115 -11.171 -15.726 1.00 91.31 188 CYS A N 1
ATOM 1509 C CA . CYS A 1 188 ? 1.650 -9.829 -16.115 1.00 91.31 188 CYS A CA 1
ATOM 1510 C C . CYS A 1 188 ? 1.115 -8.997 -14.941 1.00 91.31 188 CYS A C 1
ATOM 1512 O O . CYS A 1 188 ? 0.987 -7.776 -15.051 1.00 91.31 188 CYS A O 1
ATOM 1514 N N . GLY A 1 189 ? 0.768 -9.631 -13.818 1.00 91.75 189 GLY A N 1
ATOM 1515 C CA . GLY A 1 189 ? 0.197 -8.935 -12.669 1.00 91.75 189 GLY A CA 1
ATOM 1516 C C . GLY A 1 189 ? 1.193 -7.958 -12.042 1.00 91.75 189 GLY A C 1
ATOM 1517 O O . GLY A 1 189 ? 2.337 -8.312 -11.792 1.00 91.75 189 GLY A O 1
ATOM 1518 N N . PHE A 1 190 ? 0.746 -6.733 -11.741 1.00 89.38 190 PHE A N 1
ATOM 1519 C CA . PHE A 1 190 ? 1.524 -5.713 -11.013 1.00 89.38 190 PHE A CA 1
ATOM 1520 C C . PHE A 1 190 ? 2.829 -5.238 -11.687 1.00 89.38 190 PHE A C 1
ATOM 1522 O O . PHE A 1 190 ? 3.630 -4.544 -11.049 1.00 89.38 190 PHE A O 1
ATOM 1529 N N . ARG A 1 191 ? 3.009 -5.530 -12.979 1.00 91.25 191 ARG A N 1
ATOM 1530 C CA . ARG A 1 191 ? 4.152 -5.074 -13.778 1.00 91.25 191 ARG A CA 1
ATOM 1531 C C . ARG A 1 191 ? 3.782 -3.888 -14.673 1.00 91.25 191 ARG A C 1
ATOM 1533 O O . ARG A 1 191 ? 2.678 -3.848 -15.219 1.00 91.25 191 ARG A O 1
ATOM 1540 N N . PRO A 1 192 ? 4.666 -2.889 -14.819 1.00 90.00 192 PRO A N 1
ATOM 1541 C CA . PRO A 1 192 ? 4.425 -1.750 -15.693 1.00 90.00 192 PRO A CA 1
ATOM 1542 C C . PRO A 1 192 ? 4.374 -2.203 -17.156 1.00 90.00 192 PRO A C 1
ATOM 1544 O O . PRO A 1 192 ? 5.165 -3.034 -17.583 1.00 90.00 192 PRO A O 1
ATOM 1547 N N . GLY A 1 193 ? 3.438 -1.648 -17.928 1.00 90.94 193 GLY A N 1
ATOM 1548 C CA . GLY A 1 193 ? 3.293 -1.964 -19.355 1.00 90.94 193 GLY A CA 1
ATOM 1549 C C . GLY A 1 193 ? 2.627 -3.308 -19.664 1.00 90.94 193 GLY A C 1
ATOM 1550 O O . GLY A 1 193 ? 2.415 -3.592 -20.834 1.00 90.94 193 GLY A O 1
ATOM 1551 N N . ARG A 1 194 ? 2.252 -4.092 -18.644 1.00 91.19 194 ARG A N 1
ATOM 1552 C CA . ARG A 1 194 ? 1.515 -5.354 -18.788 1.00 91.19 194 ARG A CA 1
ATOM 1553 C C . ARG A 1 194 ? 0.124 -5.246 -18.167 1.00 91.19 194 ARG A C 1
ATOM 1555 O O . ARG A 1 194 ? -0.091 -4.517 -17.194 1.00 91.19 194 ARG A O 1
ATOM 1562 N N . GLY A 1 195 ? -0.834 -5.976 -18.721 1.00 92.69 195 GLY A N 1
ATOM 1563 C CA . GLY A 1 195 ? -2.223 -5.969 -18.288 1.00 92.69 195 GLY A CA 1
ATOM 1564 C C . GLY A 1 195 ? -2.943 -7.287 -18.546 1.00 92.69 195 GLY A C 1
ATOM 1565 O O . GLY A 1 195 ? -2.392 -8.268 -19.034 1.00 92.69 195 GLY A O 1
ATOM 1566 N N . THR A 1 196 ? -4.232 -7.314 -18.211 1.00 92.81 196 THR A N 1
ATOM 1567 C CA . THR A 1 196 ? -5.078 -8.502 -18.409 1.00 92.81 196 THR A CA 1
ATOM 1568 C C . THR A 1 196 ? -5.325 -8.812 -19.884 1.00 92.81 196 THR A C 1
ATOM 1570 O O . THR A 1 196 ? -5.691 -9.931 -20.219 1.00 92.81 196 THR A O 1
ATOM 1573 N N . THR A 1 197 ? -5.158 -7.822 -20.762 1.00 93.69 197 THR A N 1
ATOM 1574 C CA . THR A 1 197 ? -5.280 -7.984 -22.214 1.00 93.69 197 THR A CA 1
ATOM 1575 C C . THR A 1 197 ? -4.161 -8.837 -22.791 1.00 93.69 197 THR A C 1
ATOM 1577 O O . THR A 1 197 ? -4.442 -9.648 -23.664 1.00 93.69 197 THR A O 1
ATOM 1580 N N . ASP A 1 198 ? -2.936 -8.706 -22.276 1.00 92.44 198 ASP A N 1
ATOM 1581 C CA . ASP A 1 198 ? -1.788 -9.496 -22.736 1.00 92.44 198 ASP A CA 1
ATOM 1582 C C . ASP A 1 198 ? -1.994 -10.973 -22.389 1.00 92.44 198 ASP A C 1
ATOM 1584 O O . ASP A 1 198 ? -1.895 -11.839 -23.247 1.00 92.44 198 ASP A O 1
ATOM 1588 N N . GLN A 1 199 ? -2.429 -11.248 -21.156 1.00 92.81 199 GLN A N 1
ATOM 1589 C CA . GLN A 1 199 ? -2.796 -12.595 -20.708 1.00 92.81 199 GLN A CA 1
ATOM 1590 C C . GLN A 1 199 ? -3.937 -13.203 -21.524 1.00 92.81 199 GLN A C 1
ATOM 1592 O O . GLN A 1 199 ? -3.871 -14.364 -21.920 1.0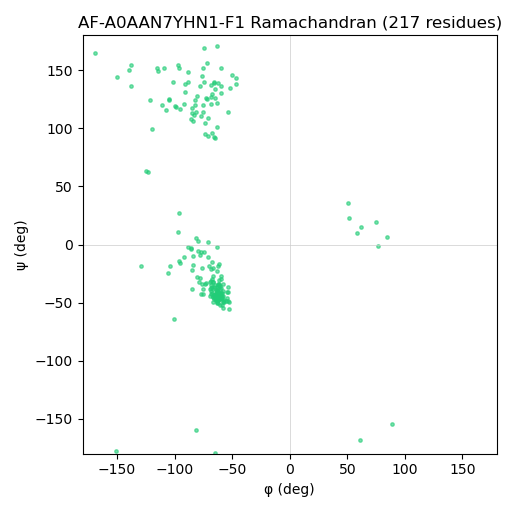0 92.81 199 GLN A O 1
ATOM 1597 N N . LEU A 1 200 ? -4.987 -12.421 -21.799 1.00 94.50 200 LEU A N 1
ATOM 1598 C CA . LEU A 1 200 ? -6.100 -12.883 -22.625 1.00 94.50 200 LEU A CA 1
ATOM 1599 C C . LEU A 1 200 ? -5.638 -13.197 -24.051 1.00 94.50 200 LEU A C 1
ATOM 1601 O O . LEU A 1 200 ? -6.084 -14.185 -24.627 1.00 94.50 200 LEU A O 1
ATOM 1605 N N . PHE A 1 201 ? -4.754 -12.371 -24.612 1.00 93.75 201 PHE A N 1
ATOM 1606 C CA . PHE A 1 201 ? -4.171 -12.614 -25.923 1.00 93.75 201 PHE A CA 1
ATOM 1607 C C . PHE A 1 201 ? -3.355 -13.910 -25.933 1.00 93.75 201 PHE A C 1
ATOM 1609 O O . PHE A 1 201 ? -3.609 -14.761 -26.785 1.00 93.75 201 PHE A O 1
ATOM 1616 N N . THR A 1 202 ? -2.449 -14.099 -24.969 1.00 91.8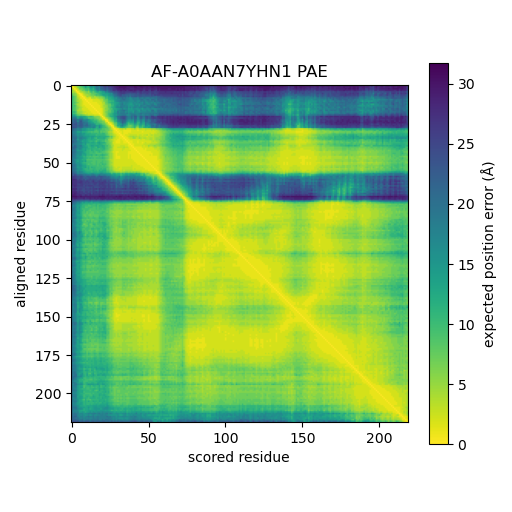8 202 THR A N 1
ATOM 1617 C CA . THR A 1 202 ? -1.658 -15.331 -24.826 1.00 91.88 202 THR A CA 1
ATOM 1618 C C . THR A 1 202 ? -2.562 -16.555 -24.719 1.00 91.88 202 THR A C 1
ATOM 1620 O O . THR A 1 202 ? -2.403 -17.508 -25.480 1.00 91.88 202 THR A O 1
ATOM 1623 N N . LEU A 1 203 ? -3.578 -16.503 -23.853 1.00 92.75 203 LEU A N 1
ATOM 1624 C CA . LEU A 1 203 ? -4.544 -17.586 -23.695 1.00 92.75 203 LEU A CA 1
ATOM 1625 C C . LEU A 1 203 ? -5.294 -17.882 -25.001 1.00 92.75 203 LEU A C 1
ATOM 1627 O O . LEU A 1 203 ? -5.418 -19.039 -25.395 1.00 92.75 203 LEU A O 1
ATOM 1631 N N . ALA A 1 204 ? -5.766 -16.848 -25.699 1.00 95.00 204 ALA A N 1
ATOM 1632 C CA . ALA A 1 204 ? -6.461 -17.009 -26.972 1.00 95.00 204 ALA A CA 1
ATOM 1633 C C . ALA A 1 204 ? -5.558 -17.647 -28.039 1.00 95.00 204 ALA A C 1
ATOM 1635 O O . ALA A 1 204 ? -6.008 -18.534 -28.758 1.00 95.00 204 ALA A O 1
ATOM 1636 N N . ARG A 1 205 ? -4.279 -17.252 -28.117 1.00 94.06 205 ARG A N 1
ATOM 1637 C CA . ARG A 1 205 ? -3.305 -17.858 -29.041 1.00 94.06 205 ARG A CA 1
ATOM 1638 C C . ARG A 1 205 ? -3.075 -19.339 -28.748 1.00 94.06 205 ARG A C 1
ATOM 1640 O O . ARG A 1 205 ? -3.048 -20.132 -29.684 1.00 94.06 205 ARG A O 1
ATOM 1647 N N . ILE A 1 206 ? -2.947 -19.710 -27.472 1.00 92.56 206 ILE A N 1
ATOM 1648 C CA . ILE A 1 206 ? -2.780 -21.111 -27.055 1.00 92.56 206 ILE A CA 1
ATOM 1649 C C . ILE A 1 206 ? -4.001 -21.939 -27.470 1.00 92.56 206 ILE A C 1
ATOM 1651 O O . ILE A 1 206 ? -3.848 -23.006 -28.063 1.00 92.56 206 ILE A O 1
ATOM 1655 N N . LEU A 1 207 ? -5.209 -21.434 -27.199 1.00 94.44 207 LEU A N 1
ATOM 1656 C CA . LEU A 1 207 ? -6.455 -22.121 -27.544 1.00 94.44 207 LEU A CA 1
ATOM 1657 C C . LEU A 1 207 ? -6.634 -22.275 -29.060 1.00 94.44 207 LEU A C 1
ATOM 1659 O O . LEU A 1 207 ? -7.032 -23.344 -29.516 1.00 94.44 207 LEU A O 1
ATOM 1663 N N . GLU A 1 208 ? -6.324 -21.238 -29.839 1.00 94.94 208 GLU A N 1
ATOM 1664 C CA . GLU A 1 208 ? -6.409 -21.288 -31.302 1.00 94.94 208 GLU A CA 1
ATOM 1665 C C . GLU A 1 208 ? -5.411 -22.274 -31.904 1.00 94.94 208 GLU A C 1
ATOM 1667 O O . GLU A 1 208 ? -5.802 -23.090 -32.735 1.00 94.94 208 GLU A O 1
ATOM 1672 N N . GLY A 1 209 ? -4.155 -22.255 -31.449 1.00 94.69 209 GLY A N 1
ATOM 1673 C CA . GLY A 1 209 ? -3.148 -23.203 -31.918 1.00 94.69 209 GLY A CA 1
ATOM 1674 C C . GLY A 1 209 ? -3.526 -24.642 -31.576 1.00 94.69 209 GLY A C 1
ATOM 1675 O O . GLY A 1 209 ? -3.493 -25.522 -32.430 1.00 94.69 209 GLY A O 1
ATOM 1676 N N . ALA A 1 210 ? -3.965 -24.900 -30.345 1.00 94.06 210 ALA A N 1
ATOM 1677 C CA . ALA A 1 210 ? -4.387 -26.242 -29.966 1.00 94.06 210 ALA A CA 1
ATOM 1678 C C . ALA A 1 210 ? -5.592 -26.732 -30.782 1.00 94.06 210 ALA A C 1
ATOM 1680 O O . ALA A 1 210 ? -5.636 -27.899 -31.171 1.00 94.06 210 ALA A O 1
ATOM 1681 N N . TRP A 1 211 ? -6.537 -25.841 -31.089 1.00 93.56 211 TRP A N 1
ATOM 1682 C CA . TRP A 1 211 ? -7.668 -26.158 -31.954 1.00 93.56 211 TRP A CA 1
ATOM 1683 C C . TRP A 1 211 ? -7.235 -26.468 -33.394 1.00 93.56 211 TRP A C 1
ATOM 1685 O O . TRP A 1 211 ? -7.670 -27.477 -33.946 1.00 93.56 211 TRP A O 1
ATOM 1695 N N . GLU A 1 212 ? -6.345 -25.658 -33.975 1.00 95.75 212 GLU A N 1
ATOM 1696 C CA . GLU A 1 212 ? -5.825 -25.838 -35.339 1.00 95.75 212 GLU A CA 1
ATOM 1697 C C . GLU A 1 212 ? -5.112 -27.186 -35.515 1.00 95.75 212 GLU A C 1
ATOM 1699 O O . GLU A 1 212 ? -5.325 -27.881 -36.509 1.00 95.75 212 GLU A O 1
ATOM 1704 N N . TYR A 1 213 ? -4.320 -27.597 -34.523 1.00 94.44 213 TYR A N 1
ATOM 1705 C CA . TYR A 1 213 ? -3.557 -28.846 -34.571 1.00 94.44 213 TYR A CA 1
ATOM 1706 C C . TYR A 1 213 ? -4.244 -30.023 -33.864 1.00 94.44 213 TYR A C 1
ATOM 1708 O O . TYR A 1 213 ? -3.598 -31.046 -33.643 1.00 94.44 213 TYR A O 1
ATOM 1716 N N . ALA A 1 214 ? -5.518 -29.896 -33.474 1.00 91.94 214 ALA A N 1
ATOM 1717 C CA . ALA A 1 214 ? -6.274 -30.918 -32.739 1.00 91.94 214 ALA A CA 1
ATOM 1718 C C . ALA A 1 214 ? -5.554 -31.460 -31.480 1.00 91.94 214 ALA A C 1
ATOM 1720 O O . ALA A 1 214 ? -5.659 -32.642 -31.143 1.00 91.94 214 ALA A O 1
ATOM 1721 N N . HIS A 1 215 ? -4.817 -30.596 -30.779 1.00 92.19 215 HIS A N 1
ATOM 1722 C CA . HIS A 1 215 ? -4.159 -30.935 -29.521 1.00 92.19 215 HIS A CA 1
ATOM 1723 C C . HIS A 1 215 ? -5.100 -30.686 -28.332 1.00 92.19 215 HIS A C 1
ATOM 1725 O O . HIS A 1 215 ? -5.811 -29.678 -28.302 1.00 92.19 215 HIS A O 1
ATOM 1731 N N . PRO A 1 216 ? -5.110 -31.567 -27.318 1.00 87.19 216 PRO A N 1
ATOM 1732 C CA . PRO A 1 216 ? -5.856 -31.318 -26.093 1.00 87.19 216 PRO A CA 1
ATOM 1733 C C . PRO A 1 216 ? -5.221 -30.168 -25.299 1.00 87.19 216 PRO A C 1
ATOM 1735 O O . PRO A 1 216 ? -4.003 -30.116 -25.133 1.00 87.19 216 PRO A O 1
ATOM 1738 N N . VAL A 1 217 ? -6.058 -29.273 -24.768 1.00 84.69 217 VAL A N 1
ATOM 1739 C CA . VAL A 1 217 ? -5.641 -28.220 -23.831 1.00 84.69 217 VAL A CA 1
ATOM 1740 C C . VAL A 1 217 ? -6.092 -28.602 -22.432 1.00 84.69 217 VAL A C 1
ATOM 1742 O O . VAL A 1 217 ? -7.280 -28.826 -22.202 1.00 84.69 217 VAL A O 1
ATOM 1745 N N . TYR A 1 218 ? -5.148 -28.629 -21.498 1.00 80.69 218 TYR A N 1
ATOM 1746 C CA . TYR A 1 218 ? -5.421 -28.767 -20.073 1.00 80.69 218 TYR A CA 1
ATOM 1747 C C . TYR A 1 218 ? -5.152 -27.407 -19.421 1.00 80.69 218 TYR A C 1
ATOM 1749 O O . TYR A 1 218 ? -4.028 -26.913 -19.490 1.00 80.69 218 TYR A O 1
ATOM 1757 N N . MET A 1 219 ? -6.200 -26.787 -18.872 1.00 65.62 219 MET A N 1
ATOM 1758 C CA . MET A 1 219 ? -6.143 -25.518 -18.132 1.00 65.62 219 MET A CA 1
ATOM 1759 C C . MET A 1 219 ? -6.338 -25.754 -16.642 1.00 65.62 219 MET A C 1
ATOM 1761 O O . MET A 1 219 ? -7.193 -26.604 -16.302 1.00 65.62 219 MET A O 1
#

Nearest PDB structures (foldseek):
  8c8j-assembly1_A  TM=7.622E-01  e=3.196E-07  Homo sapiens
  8uw3-assembly1_A  TM=8.099E-01  e=1.370E-06  Homo sapiens
  8sxu-assembly1_A  TM=7.196E-01  e=1.632E-06  Homo sapiens
  8ibz-assembly1_C  TM=6.810E-01  e=3.458E-04  Bombyx mori
  8gh6-assembly1_A  TM=6.934E-01  e=8.281E-04  Bombyx mori

pLDDT: mean 86.99, std 13.05, range [45.69, 97.75]

Radius of gyration: 23.03 Å; Cα contacts (8 Å, |Δi|>4): 173; chains: 1; bounding box: 56×54×55 Å

InterPro domains:
  IPR043502 DNA/RNA polymerase superfamily [SSF56672] (58-211)

Secondary structure (DSSP, 8-state):
-GGGTTT-HHHHHHHHHHHT---------EE-TTS-EE-SHHHHHHHHHHHHHHHHS-SSPP-----------TTPPPPHHHHHHHHHHSPTTPPP-TT---HHHHHTSHHHHHHHHHHHHHHHHHTT---HHHH-EEEEEEE-SS-TT-GGGEEEEEEE-HHHHHHHHHHHHHHHHHHGGGS-TT--TT-TT--HHHHHHHHHHHHHHHHHTT-----

Mean predicted aligned error: 9.07 Å

Organism: Eleginops maclovinus (NCBI:txid56733)

Foldseek 3Di:
DPVVCVVCVVVVVVVVCVVVDDPPDDCQWAADPVRDIDRDPVVLVVRLCVVCVCVVDPPDDDPDPDDPQPDPVLDDQDDLVLLLVLLVPDDAPDQAWPVRDGSVNSNPCPPVNSVVLSVLLRVCSNVVHHDPLQVDWDWDWAAQDDDPNYSVRTDTDTHGHPSSVSSVSSVCVVCCVRCVVVDDPQDQPPDPPGDVVVNVVVVVVVVVVCVVVVHDDDD

Sequence (219 aa):
MEKDFRSAPKLFWKTVRHLRRGKQGTIQAVYSKDGALLTSTDSVLGRWKEHFEELLNPTTPHSMLEAELEYEEGSIPISRGEVTEVVKQLHSGKAPGVDEIRPEMLKALGVEGLSWLTRLINIAWKSETVPKEWQTGVVFPLFKKGDQRVCANYRGITLLSLPRKAYSKVLERRVRPIVEPQIEEDQCGFRPGRGTTDQLFTLARILEGAWEYAHPVYM

Solvent-accessible surface area (backbone atoms only — not comparable to full-atom values): 13384 Å² total; per-residue (Å²): 128,81,81,52,49,83,79,34,53,68,57,44,53,49,50,53,50,58,76,64,57,65,88,82,70,74,87,58,45,29,48,47,94,89,64,49,80,30,59,52,71,66,57,38,50,48,53,53,50,53,55,49,51,55,69,75,57,64,86,70,82,75,85,75,81,83,75,86,73,94,65,91,66,88,75,70,76,68,51,54,66,57,51,50,55,47,45,67,69,48,64,72,93,53,82,42,17,83,76,64,47,37,49,62,58,64,61,64,36,54,73,66,45,45,48,53,52,30,50,55,48,40,48,28,62,76,65,76,45,72,61,70,67,53,76,41,58,47,76,43,79,41,82,71,57,84,61,86,37,41,71,88,32,36,43,80,43,71,28,48,23,47,72,45,51,44,47,54,51,50,52,48,65,68,47,41,79,70,47,59,83,72,52,59,84,87,62,35,80,97,41,88,98,46,45,73,64,56,54,50,48,54,52,50,52,53,54,50,52,28,60,77,69,73,45,90,82,88,130